Protein AF-A0A9W7ZF22-F1 (afdb_monomer)

Foldseek 3Di:
DPDPLVVVQLVCVVVVAQGEREEEDDPDPPQDPLLVVLQVVLVVVVCCCCVPDCVCVVVVFSYKYKYAYSDNPSDFAEFEAAAWDWFFADQKDFDDDDDDPPPPPPPDPDDPDPDDDDDPDPPPVPPDGDIDGHSPRGDDDPDTDPRHPSNQVVSNHMYMYRDDSDPPPPDDPPPDVPRPRPPPPDD

Nearest PDB structures (foldseek):
  3ty2-assembly1_B  TM=7.530E-01  e=3.734E-06  Coxiella burnetii
  5ksr-assembly1_A  TM=7.206E-01  e=3.268E-06  Xylella fastidiosa 9a5c
  2e6c-assembly1_B  TM=7.286E-01  e=1.241E-05  Thermus thermophilus HB8
  5kst-assembly1_D  TM=7.244E-01  e=1.086E-05  Xylella fastidiosa 9a5c
  4xh8-assembly1_A  TM=6.855E-01  e=3.158E-05  Salmonella enterica subsp. enterica serovar Typhimurium str. LT2

Sequence (187 aa):
MSSGTLGAAMEAAMLGVRSLALSFAFFNHDISSDKVENACQISTNILHKLWHKDAWKSTGSPLFNINIPLVLNPHPPIYITTMGQSHIGSLYVKESRSYKQSYLSVAVDDAQVQNAGSGDHEMDGKDGDAFRFSVAGTRSETDAVLGTDAWAIRKKAVSITPLRPALDSLVEAEKSPFWQQLEFQTI

pLDDT: mean 75.84, std 22.58, range [30.41, 98.19]

Secondary structure (DSSP, 8-state):
---HHHHHHHHHHHTT--EEEEEEEPSSS---HHHHHHHHHHHHHHHHHHHHSTHHHHH--SEEEEEEE--S-SS--EEE-BPPP-EE--SEEE--S---GGG-----S---------------TTS---EEE-GGGEE--SSPPTTBHHHHHHTT-EEEEEE-S-SS--S-----S----------

Mean predicted aligned error: 12.96 Å

Structure (mmCIF, N/CA/C/O backbone):
data_AF-A0A9W7ZF22-F1
#
_entry.id   AF-A0A9W7ZF22-F1
#
loop_
_atom_site.group_PDB
_atom_site.id
_atom_site.type_symbol
_atom_site.label_atom_id
_atom_site.label_alt_id
_atom_site.label_comp_id
_atom_site.label_asym_id
_atom_site.label_entity_id
_atom_site.label_seq_id
_atom_site.pdbx_PDB_ins_code
_atom_site.Cartn_x
_atom_site.Cartn_y
_atom_site.Cartn_z
_atom_site.occupancy
_atom_site.B_iso_or_equiv
_atom_site.auth_seq_id
_atom_site.auth_comp_id
_atom_site.auth_asym_id
_atom_site.auth_atom_id
_atom_site.pdbx_PDB_model_num
ATOM 1 N N . MET A 1 1 ? -8.389 -3.774 -11.630 1.00 64.19 1 MET A N 1
ATOM 2 C CA . MET A 1 1 ? -7.598 -4.136 -10.433 1.00 64.19 1 MET A CA 1
ATOM 3 C C . MET A 1 1 ? -6.888 -5.452 -10.714 1.00 64.19 1 MET A C 1
ATOM 5 O O . MET A 1 1 ? -7.570 -6.386 -11.102 1.00 64.19 1 MET A O 1
ATOM 9 N N . SER A 1 2 ? -5.560 -5.522 -10.588 1.00 80.19 2 SER A N 1
ATOM 10 C CA . SER A 1 2 ? -4.766 -6.735 -10.891 1.00 80.19 2 SER A CA 1
ATOM 11 C C . SER A 1 2 ? -3.876 -7.208 -9.728 1.00 80.19 2 SER A C 1
ATOM 13 O O . SER A 1 2 ? -3.051 -8.096 -9.907 1.00 80.19 2 SER A O 1
ATOM 15 N N . SER A 1 3 ? -4.018 -6.621 -8.533 1.00 89.06 3 SER A N 1
ATOM 16 C CA . SER A 1 3 ? -3.211 -6.972 -7.356 1.00 89.06 3 SER A CA 1
ATOM 17 C C . SER A 1 3 ? -3.832 -8.139 -6.589 1.00 89.06 3 SER A C 1
ATOM 19 O O . SER A 1 3 ? -4.950 -8.016 -6.088 1.00 89.06 3 SER A O 1
ATOM 21 N N . GLY A 1 4 ? -3.091 -9.243 -6.452 1.00 94.31 4 GLY A N 1
ATOM 22 C CA . GLY A 1 4 ? -3.514 -10.403 -5.659 1.00 94.31 4 GLY A CA 1
ATOM 23 C C . GLY A 1 4 ? -3.632 -10.095 -4.164 1.00 94.31 4 GLY A C 1
ATOM 24 O O . GLY A 1 4 ? -4.604 -10.498 -3.534 1.00 94.31 4 GLY A O 1
ATOM 25 N N . THR A 1 5 ? -2.708 -9.301 -3.608 1.00 96.75 5 THR A N 1
ATOM 26 C CA . THR A 1 5 ? -2.741 -8.883 -2.195 1.00 96.75 5 THR A CA 1
ATOM 27 C C . THR A 1 5 ? -4.001 -8.087 -1.872 1.00 96.75 5 THR A C 1
ATOM 29 O O . THR A 1 5 ? -4.673 -8.345 -0.875 1.00 96.75 5 THR A O 1
ATOM 32 N N . LEU A 1 6 ? -4.344 -7.127 -2.737 1.00 95.88 6 LEU A N 1
ATOM 33 C CA . LEU A 1 6 ? -5.561 -6.343 -2.572 1.00 95.88 6 LEU A CA 1
ATOM 34 C C . LEU A 1 6 ? -6.810 -7.190 -2.839 1.00 95.88 6 LEU A C 1
ATOM 36 O O . LEU A 1 6 ? -7.788 -7.052 -2.113 1.00 95.88 6 LEU A O 1
ATOM 40 N N . GLY A 1 7 ? -6.763 -8.082 -3.832 1.00 96.06 7 GLY A N 1
ATOM 41 C CA . GLY A 1 7 ? -7.850 -9.009 -4.149 1.00 96.06 7 GLY A CA 1
ATOM 42 C C . GLY A 1 7 ? -8.231 -9.898 -2.965 1.00 96.06 7 GLY A C 1
ATOM 43 O O . GLY A 1 7 ? -9.401 -9.939 -2.598 1.00 96.06 7 GLY A O 1
ATOM 44 N N . ALA A 1 8 ? -7.249 -10.514 -2.301 1.00 96.62 8 ALA A N 1
ATOM 45 C CA . ALA A 1 8 ? -7.485 -11.348 -1.120 1.00 96.62 8 ALA A CA 1
ATOM 46 C C . ALA A 1 8 ? -8.120 -10.558 0.039 1.00 96.62 8 ALA A C 1
ATOM 48 O O . ALA A 1 8 ? -9.061 -11.014 0.688 1.00 96.62 8 ALA A O 1
ATOM 49 N N . ALA A 1 9 ? -7.646 -9.335 0.289 1.00 96.69 9 ALA A N 1
ATOM 50 C CA . ALA A 1 9 ? -8.225 -8.490 1.328 1.00 96.69 9 ALA A CA 1
ATOM 51 C C . ALA A 1 9 ? -9.650 -8.029 0.959 1.00 96.69 9 ALA A C 1
ATOM 53 O O . ALA A 1 9 ? -10.523 -7.936 1.824 1.00 96.69 9 ALA A O 1
ATOM 54 N N . MET A 1 10 ? -9.904 -7.772 -0.323 1.00 95.50 10 MET A N 1
ATOM 55 C CA . MET A 1 10 ? -11.223 -7.409 -0.835 1.00 95.50 10 MET A CA 1
ATOM 56 C C . MET A 1 10 ? -12.229 -8.553 -0.688 1.00 95.50 10 MET A C 1
ATOM 58 O O . MET A 1 10 ? -13.350 -8.305 -0.252 1.00 95.50 10 MET A O 1
ATOM 62 N N . GLU A 1 11 ? -11.817 -9.791 -0.961 1.00 95.75 11 GLU A N 1
ATOM 63 C CA . GLU A 1 11 ? -12.631 -10.991 -0.740 1.00 95.75 11 GLU A CA 1
ATOM 64 C C . GLU A 1 11 ? -13.054 -11.120 0.731 1.00 95.75 11 GLU A C 1
ATOM 66 O O . GLU A 1 11 ? -14.241 -11.252 1.028 1.00 95.75 11 GLU A O 1
ATOM 71 N N . ALA A 1 12 ? -12.114 -10.966 1.670 1.00 96.81 12 ALA A N 1
ATOM 72 C CA . ALA A 1 12 ? -12.432 -10.957 3.098 1.00 96.81 12 ALA A CA 1
ATOM 73 C C . ALA A 1 12 ? -13.438 -9.845 3.466 1.00 96.81 12 ALA A C 1
ATOM 75 O O . ALA A 1 12 ? -14.403 -10.093 4.193 1.00 96.81 12 ALA A O 1
ATOM 76 N N . ALA A 1 13 ? -13.265 -8.642 2.910 1.00 94.88 13 ALA A N 1
ATOM 77 C CA . ALA A 1 13 ? -14.168 -7.517 3.148 1.00 94.88 13 ALA A CA 1
ATOM 78 C C . ALA A 1 13 ? -15.585 -7.767 2.609 1.00 94.88 13 ALA A C 1
ATOM 80 O O . ALA A 1 13 ? -16.559 -7.379 3.257 1.00 94.88 13 ALA A O 1
ATOM 81 N N . MET A 1 14 ? -15.720 -8.442 1.463 1.00 93.75 14 MET A N 1
ATOM 82 C CA . MET A 1 14 ? -17.020 -8.854 0.917 1.00 93.75 14 MET A CA 1
ATOM 83 C C . MET A 1 14 ? -17.741 -9.854 1.828 1.00 93.75 14 MET A C 1
ATOM 85 O O . MET A 1 14 ? -18.965 -9.827 1.918 1.00 93.75 14 MET A O 1
ATOM 89 N N . LEU A 1 15 ? -16.989 -10.686 2.550 1.00 95.75 15 LEU A N 1
ATOM 90 C CA . LEU A 1 15 ? -17.515 -11.617 3.554 1.00 95.75 15 LEU A CA 1
ATOM 91 C C . LEU A 1 15 ? -17.779 -10.955 4.920 1.00 95.75 15 LEU A C 1
ATOM 93 O O . LEU A 1 15 ? -18.060 -11.643 5.900 1.00 95.75 15 LEU A O 1
ATOM 97 N N . GLY A 1 16 ? -17.685 -9.625 5.014 1.00 92.88 16 GLY A N 1
ATOM 98 C CA . GLY A 1 16 ? -17.906 -8.879 6.255 1.00 92.88 16 GLY A CA 1
ATOM 99 C C . GLY A 1 16 ? -16.738 -8.939 7.244 1.00 92.88 16 GLY A C 1
ATOM 100 O O . GLY A 1 16 ? -16.885 -8.513 8.392 1.00 92.88 16 GLY A O 1
ATOM 101 N N . VAL A 1 17 ? -15.573 -9.439 6.823 1.00 95.06 17 VAL A N 1
ATOM 102 C CA . VAL A 1 17 ? -14.364 -9.513 7.650 1.00 95.06 17 VAL A CA 1
ATOM 103 C C . VAL A 1 17 ? -13.496 -8.283 7.398 1.00 95.06 17 VAL A C 1
ATOM 105 O O . VAL A 1 17 ? -13.145 -7.975 6.263 1.00 95.06 17 VAL A O 1
ATOM 108 N N . ARG A 1 18 ? -13.113 -7.579 8.469 1.00 94.62 18 ARG A N 1
ATOM 109 C CA . ARG A 1 18 ? -12.164 -6.458 8.379 1.00 94.62 18 ARG A CA 1
ATOM 110 C C . ARG A 1 18 ? -10.823 -6.945 7.852 1.00 94.62 18 ARG A C 1
ATOM 112 O O . ARG A 1 18 ? -10.274 -7.913 8.378 1.00 94.62 18 ARG A O 1
ATOM 119 N N . SER A 1 19 ? -10.275 -6.243 6.871 1.00 96.56 19 SER A N 1
ATOM 120 C CA . SER A 1 19 ? -9.067 -6.689 6.181 1.00 96.56 19 SER A CA 1
ATOM 121 C C . SER A 1 19 ? -8.108 -5.546 5.859 1.00 96.56 19 SER A C 1
ATOM 123 O O . SER A 1 19 ? -8.479 -4.375 5.760 1.00 96.56 19 SER A O 1
ATOM 125 N N . LEU A 1 20 ? -6.830 -5.895 5.729 1.00 97.06 20 LEU A N 1
ATOM 126 C CA . LEU A 1 20 ? -5.739 -4.976 5.426 1.00 97.06 20 LEU A CA 1
ATOM 127 C C . LEU A 1 20 ? -4.920 -5.577 4.282 1.00 97.06 20 LEU A C 1
ATOM 129 O O . LEU A 1 20 ? -4.453 -6.709 4.390 1.00 97.06 20 LEU A O 1
ATOM 133 N N . ALA A 1 21 ? -4.735 -4.824 3.202 1.00 97.94 21 ALA A N 1
ATOM 134 C CA . ALA A 1 21 ? -3.786 -5.148 2.145 1.00 97.94 21 ALA A CA 1
ATOM 135 C C . ALA A 1 21 ? -2.526 -4.312 2.360 1.00 97.94 21 ALA A C 1
ATOM 137 O O . ALA A 1 21 ? -2.615 -3.089 2.423 1.00 97.94 21 ALA A O 1
ATOM 138 N N . LEU A 1 22 ? -1.363 -4.950 2.483 1.00 98.12 22 LEU A N 1
ATOM 139 C CA . LEU A 1 22 ? -0.094 -4.264 2.720 1.00 98.12 22 LEU A CA 1
ATOM 140 C C . LEU A 1 22 ? 0.900 -4.568 1.602 1.00 98.12 22 LEU A C 1
ATOM 142 O O . LEU A 1 22 ? 1.042 -5.712 1.176 1.00 98.12 22 LEU A O 1
ATOM 146 N N . SER A 1 23 ? 1.583 -3.543 1.105 1.00 97.81 23 SER A N 1
ATOM 147 C CA . SER A 1 23 ? 2.584 -3.661 0.043 1.00 97.81 23 SER A CA 1
ATOM 148 C C . SER A 1 23 ? 3.767 -2.729 0.291 1.00 97.81 23 SER A C 1
ATOM 150 O O . SER A 1 23 ? 3.615 -1.642 0.851 1.00 97.81 23 SER A O 1
ATOM 152 N N . PHE A 1 24 ? 4.960 -3.152 -0.128 1.00 97.31 24 PHE A N 1
ATOM 153 C CA . PHE A 1 24 ? 6.167 -2.325 -0.093 1.00 97.31 24 PHE A CA 1
ATOM 154 C C . PHE A 1 24 ? 6.391 -1.662 -1.448 1.00 97.31 24 PHE A C 1
ATOM 156 O O . PHE A 1 24 ? 6.357 -2.320 -2.486 1.00 97.31 24 PHE A O 1
ATOM 163 N N . ALA A 1 25 ? 6.617 -0.351 -1.434 1.00 94.19 25 ALA A N 1
ATOM 164 C CA . ALA A 1 25 ? 6.909 0.425 -2.627 1.00 94.19 25 ALA A CA 1
ATOM 165 C C . ALA A 1 25 ? 8.420 0.551 -2.832 1.00 94.19 25 ALA A C 1
ATOM 167 O O . ALA A 1 25 ? 9.138 1.117 -2.002 1.00 94.19 25 ALA A O 1
ATOM 168 N N . PHE A 1 26 ? 8.879 0.045 -3.973 1.00 91.44 26 PHE A N 1
ATOM 169 C CA . PHE A 1 26 ? 10.272 0.075 -4.398 1.00 91.44 26 PHE A CA 1
ATOM 170 C C . PHE A 1 26 ? 10.520 1.275 -5.316 1.00 91.44 26 PHE A C 1
ATOM 172 O O . PHE A 1 26 ? 9.703 1.591 -6.178 1.00 91.44 26 PHE A O 1
ATOM 179 N N . PHE A 1 27 ? 11.668 1.929 -5.147 1.00 89.88 27 PHE A N 1
ATOM 180 C CA . PHE A 1 27 ? 12.080 3.078 -5.970 1.00 89.88 27 PHE A CA 1
ATOM 181 C C . PHE A 1 27 ? 13.270 2.759 -6.875 1.00 89.88 27 PHE A C 1
ATOM 183 O O . PHE A 1 27 ? 13.550 3.478 -7.830 1.00 89.88 27 PHE A O 1
ATOM 190 N N . ASN A 1 28 ? 14.000 1.705 -6.532 1.00 88.88 28 ASN A N 1
ATOM 191 C CA . ASN A 1 28 ? 15.171 1.194 -7.216 1.00 88.88 28 ASN A CA 1
ATOM 192 C C . ASN A 1 28 ? 15.365 -0.276 -6.804 1.00 88.88 28 ASN A C 1
ATOM 194 O O . ASN A 1 28 ? 14.602 -0.809 -6.000 1.00 88.88 28 ASN A O 1
ATOM 198 N N . HIS A 1 29 ? 16.391 -0.924 -7.349 1.00 87.88 29 HIS A N 1
ATOM 199 C CA . HIS A 1 29 ? 16.719 -2.321 -7.047 1.00 87.88 29 HIS A CA 1
ATOM 200 C C . HIS A 1 29 ? 17.533 -2.481 -5.746 1.00 87.88 29 HIS A C 1
ATOM 202 O O . HIS A 1 29 ? 18.016 -3.569 -5.451 1.00 87.88 29 HIS A O 1
ATOM 208 N N . ASP A 1 30 ? 17.710 -1.409 -4.969 1.00 89.00 30 ASP A N 1
ATOM 209 C CA . ASP A 1 30 ? 18.465 -1.433 -3.717 1.00 89.00 30 ASP A CA 1
ATOM 210 C C . ASP A 1 30 ? 17.544 -1.803 -2.541 1.00 89.00 30 ASP A C 1
ATOM 212 O O . ASP A 1 30 ? 16.895 -0.948 -1.921 1.00 89.00 30 ASP A O 1
ATOM 216 N N . ILE A 1 31 ? 17.508 -3.108 -2.265 1.00 92.06 31 ILE A N 1
ATOM 217 C CA . ILE A 1 31 ? 16.711 -3.768 -1.227 1.00 92.06 31 ILE A CA 1
ATOM 218 C C . ILE A 1 31 ? 17.650 -4.219 -0.098 1.00 92.06 31 ILE A C 1
ATOM 220 O O . ILE A 1 31 ? 17.880 -5.409 0.111 1.00 92.06 31 ILE A O 1
ATOM 224 N N . SER A 1 32 ? 18.250 -3.260 0.608 1.00 94.62 32 SER A N 1
ATOM 225 C CA . SER A 1 32 ? 19.079 -3.561 1.778 1.00 94.62 32 SER A CA 1
ATOM 226 C C . SER A 1 32 ? 18.241 -4.066 2.960 1.00 94.62 32 SER A C 1
ATOM 228 O O . SER A 1 32 ? 17.079 -3.677 3.124 1.00 94.62 32 SER A O 1
ATOM 230 N N . SER A 1 33 ? 18.848 -4.904 3.809 1.00 96.06 33 SER A N 1
ATOM 231 C CA . SER A 1 33 ? 18.230 -5.431 5.037 1.00 96.06 33 SER A CA 1
ATOM 232 C C . SER A 1 33 ? 17.642 -4.323 5.904 1.00 96.06 33 SER A C 1
ATOM 234 O O . SER A 1 33 ? 16.503 -4.432 6.344 1.00 96.06 33 SER A O 1
ATOM 236 N N . ASP A 1 34 ? 18.373 -3.221 6.057 1.00 96.69 34 ASP A N 1
ATOM 237 C CA . ASP A 1 34 ? 18.005 -2.120 6.948 1.00 96.69 34 ASP A CA 1
ATOM 238 C C . ASP A 1 34 ? 16.729 -1.411 6.482 1.00 96.69 34 ASP A C 1
ATOM 240 O O . ASP A 1 34 ? 15.881 -1.035 7.290 1.00 96.69 34 ASP A O 1
ATOM 244 N N . LYS A 1 35 ? 16.539 -1.255 5.162 1.00 96.12 35 LYS A N 1
ATOM 245 C CA . LYS A 1 35 ? 15.300 -0.673 4.628 1.00 96.12 35 LYS A CA 1
ATOM 246 C C . LYS A 1 35 ? 14.114 -1.609 4.815 1.00 96.12 35 LYS A C 1
ATOM 248 O O . LYS A 1 35 ? 13.012 -1.134 5.082 1.00 96.12 35 LYS A O 1
ATOM 253 N N . VAL A 1 36 ? 14.325 -2.914 4.637 1.00 97.06 36 VAL A N 1
ATOM 254 C CA . VAL A 1 36 ? 13.275 -3.924 4.828 1.00 97.06 36 VAL A CA 1
ATOM 255 C C . VAL A 1 36 ? 12.867 -3.974 6.296 1.00 97.06 36 VAL A C 1
ATOM 257 O O . VAL A 1 36 ? 11.676 -3.918 6.594 1.00 97.06 36 VAL A O 1
ATOM 260 N N . GLU A 1 37 ? 13.834 -3.998 7.212 1.00 97.81 37 GLU A N 1
ATOM 261 C CA . GLU A 1 37 ? 13.578 -3.953 8.650 1.00 97.81 37 GLU A CA 1
ATOM 262 C C . GLU A 1 37 ? 12.816 -2.680 9.038 1.00 97.81 37 GLU A C 1
ATOM 264 O O . GLU A 1 37 ? 11.775 -2.763 9.696 1.00 97.81 37 GLU A O 1
ATOM 269 N N . ASN A 1 38 ? 13.255 -1.518 8.548 1.00 97.50 38 ASN A N 1
ATOM 270 C CA . ASN A 1 38 ? 12.559 -0.257 8.779 1.00 97.50 38 ASN A CA 1
ATOM 271 C C . ASN A 1 38 ? 11.110 -0.284 8.250 1.00 97.50 38 ASN A C 1
ATOM 273 O O . ASN A 1 38 ? 10.172 0.093 8.955 1.00 97.50 38 ASN A O 1
ATOM 277 N N . ALA A 1 39 ? 10.889 -0.792 7.033 1.00 97.69 39 ALA A N 1
ATOM 278 C CA . ALA A 1 39 ? 9.548 -0.932 6.467 1.00 97.69 39 ALA A CA 1
ATOM 279 C C . ALA A 1 39 ? 8.662 -1.879 7.298 1.00 97.69 39 ALA A C 1
ATOM 281 O O . ALA A 1 39 ? 7.483 -1.581 7.513 1.00 97.69 39 ALA A O 1
ATOM 282 N N . CYS A 1 40 ? 9.208 -2.979 7.825 1.00 98.19 40 CYS A N 1
ATOM 283 C CA . CYS A 1 40 ? 8.503 -3.894 8.729 1.00 98.19 40 CYS A CA 1
ATOM 284 C C . CYS A 1 40 ? 8.121 -3.225 10.061 1.00 98.19 40 CYS A C 1
ATOM 286 O O . CYS A 1 40 ? 6.997 -3.404 10.545 1.00 98.19 40 CYS A O 1
ATOM 288 N N . GLN A 1 41 ? 9.012 -2.416 10.639 1.00 97.88 41 GLN A N 1
ATOM 289 C CA . GLN A 1 41 ? 8.731 -1.661 11.865 1.00 97.88 41 GLN A CA 1
ATOM 290 C C . GLN A 1 41 ? 7.614 -0.631 11.638 1.00 97.88 41 GLN A C 1
ATOM 292 O O . GLN A 1 41 ? 6.634 -0.596 12.390 1.00 97.88 41 GLN A O 1
ATOM 297 N N . ILE A 1 42 ? 7.702 0.149 10.554 1.00 97.44 42 ILE A N 1
ATOM 298 C CA . ILE A 1 42 ? 6.656 1.100 10.145 1.00 97.44 42 ILE A CA 1
ATOM 299 C C . ILE A 1 42 ? 5.319 0.370 9.940 1.00 97.44 42 ILE A C 1
ATOM 301 O O . ILE A 1 42 ? 4.289 0.808 10.459 1.00 97.44 42 ILE A O 1
ATOM 305 N N . SER A 1 43 ? 5.341 -0.771 9.245 1.00 97.75 43 SER A N 1
ATOM 306 C CA . SER A 1 43 ? 4.161 -1.607 8.993 1.00 97.75 43 SER A CA 1
ATOM 307 C C . SER A 1 43 ? 3.480 -2.023 10.287 1.00 97.75 43 SER A C 1
ATOM 309 O O . SER A 1 43 ? 2.297 -1.756 10.469 1.00 97.75 43 SER A O 1
ATOM 311 N N . THR A 1 44 ? 4.227 -2.623 11.212 1.00 97.00 44 THR A N 1
ATOM 312 C CA . THR A 1 44 ? 3.682 -3.135 12.477 1.00 97.00 44 THR A CA 1
ATOM 313 C C . THR A 1 44 ? 3.033 -2.015 13.291 1.00 97.00 44 THR A C 1
ATOM 315 O O . THR A 1 44 ? 1.918 -2.172 13.793 1.00 97.00 44 THR A O 1
ATOM 318 N N . ASN A 1 45 ? 3.673 -0.84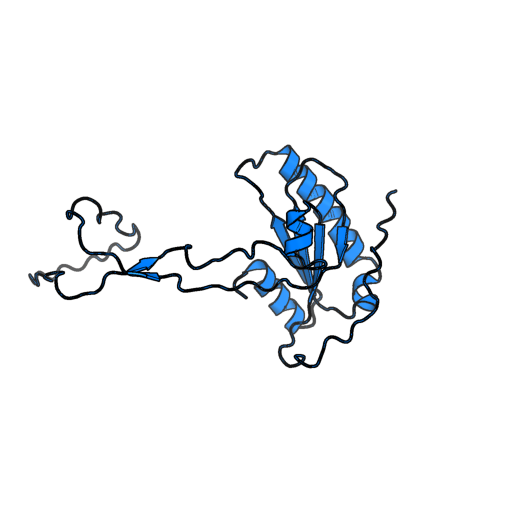4 13.336 1.00 94.25 45 ASN A N 1
ATOM 319 C CA . ASN A 1 45 ? 3.140 0.334 14.017 1.00 94.25 45 ASN A CA 1
ATOM 320 C C . ASN A 1 45 ? 1.825 0.828 13.395 1.00 94.25 45 ASN A C 1
ATOM 322 O O . ASN A 1 45 ? 0.884 1.164 14.119 1.00 94.25 45 ASN A O 1
ATOM 326 N N . ILE A 1 46 ? 1.741 0.872 12.063 1.00 94.19 46 ILE A N 1
ATOM 327 C CA . ILE A 1 46 ? 0.522 1.275 11.349 1.00 94.19 46 ILE A CA 1
ATOM 328 C C . ILE A 1 46 ? -0.584 0.246 11.550 1.00 94.19 46 ILE A C 1
ATOM 330 O O . ILE A 1 46 ? -1.693 0.626 11.921 1.00 94.19 46 ILE A O 1
ATOM 334 N N . LEU A 1 47 ? -0.289 -1.040 11.344 1.00 94.31 47 LEU A N 1
ATOM 335 C CA . LEU A 1 47 ? -1.253 -2.128 11.484 1.00 94.31 47 LEU A CA 1
ATOM 336 C C . LEU A 1 47 ? -1.843 -2.146 12.895 1.00 94.31 47 LEU A C 1
ATOM 338 O O . LEU A 1 47 ? -3.062 -2.171 13.038 1.00 94.31 47 LEU A O 1
ATOM 342 N N . HIS A 1 48 ? -1.010 -2.027 13.932 1.00 92.31 48 HIS A N 1
ATOM 343 C CA . HIS A 1 48 ? -1.477 -1.957 15.315 1.00 92.31 48 HIS A CA 1
ATOM 344 C C . HIS A 1 48 ? -2.407 -0.752 15.543 1.00 92.31 48 HIS A C 1
ATOM 346 O O . HIS A 1 48 ? -3.479 -0.887 16.136 1.00 92.31 48 HIS A O 1
ATOM 352 N N . LYS A 1 49 ? -2.042 0.434 15.035 1.00 88.94 49 LYS A N 1
ATOM 353 C CA . LYS A 1 49 ? -2.878 1.640 15.166 1.00 88.94 49 LYS A CA 1
ATOM 354 C C . LYS A 1 49 ? -4.196 1.517 14.401 1.00 88.94 49 LYS A C 1
ATOM 356 O O . LYS A 1 49 ? -5.226 1.895 14.948 1.00 88.94 49 LYS A O 1
ATOM 361 N N . LEU A 1 50 ? -4.189 0.993 13.177 1.00 90.56 50 LEU A N 1
ATOM 362 C CA . LEU A 1 50 ? -5.409 0.799 12.392 1.00 90.56 50 LEU A CA 1
ATOM 363 C C . LEU A 1 50 ? -6.310 -0.262 13.020 1.00 90.56 50 LEU A C 1
ATOM 365 O O . LEU A 1 50 ? -7.515 -0.055 13.113 1.00 90.56 50 LEU A O 1
ATOM 369 N N . TRP A 1 51 ? -5.741 -1.373 13.485 1.00 91.31 51 TRP A N 1
ATOM 370 C CA . TRP A 1 51 ? -6.506 -2.487 14.035 1.00 91.31 51 TRP A CA 1
ATOM 371 C C . TRP A 1 51 ? -7.181 -2.141 15.365 1.00 91.31 51 TRP A C 1
ATOM 373 O O . TRP A 1 51 ? -8.358 -2.448 15.551 1.00 91.31 51 TRP A O 1
ATOM 383 N N . HIS A 1 52 ? -6.456 -1.478 16.270 1.00 84.38 52 HIS A N 1
ATOM 384 C CA . HIS A 1 52 ? -6.919 -1.256 17.642 1.00 84.38 52 HIS A CA 1
ATOM 385 C C . HIS A 1 52 ? -7.587 0.102 17.892 1.00 84.38 52 HIS A C 1
ATOM 387 O O . HIS A 1 52 ? -8.256 0.252 18.913 1.00 84.38 52 HIS A O 1
ATOM 393 N N . LYS A 1 53 ? -7.434 1.097 17.007 1.00 78.25 53 LYS A N 1
ATOM 394 C CA . LYS A 1 53 ? -8.111 2.399 17.156 1.00 78.25 53 LYS A CA 1
ATOM 395 C C . LYS A 1 53 ? -9.452 2.433 16.418 1.00 78.25 53 LYS A C 1
ATOM 397 O O . LYS A 1 53 ? -9.787 1.547 15.635 1.00 78.25 53 LYS A O 1
ATOM 402 N N . ASP A 1 54 ? -10.208 3.514 16.604 1.00 77.94 54 ASP A N 1
ATOM 403 C CA . ASP A 1 54 ? -11.512 3.733 15.959 1.00 77.94 54 ASP A CA 1
ATOM 404 C C . ASP A 1 54 ? -11.445 4.007 14.439 1.00 77.94 54 ASP A C 1
ATOM 406 O O . ASP A 1 54 ? -12.435 4.447 13.860 1.00 77.94 54 ASP A O 1
ATOM 410 N N . ALA A 1 55 ? -10.330 3.703 13.761 1.00 81.94 55 ALA A N 1
ATOM 411 C CA . ALA A 1 55 ? -10.152 3.922 12.321 1.00 81.94 55 ALA A CA 1
ATOM 412 C C . ALA A 1 55 ? -11.246 3.242 11.474 1.00 81.94 55 ALA A C 1
ATOM 414 O O . ALA A 1 55 ? -11.758 3.826 10.520 1.00 81.94 55 ALA A O 1
ATOM 415 N N . TRP A 1 56 ? -11.660 2.028 11.849 1.00 86.00 56 TRP A N 1
ATOM 416 C CA . TRP A 1 56 ? -12.743 1.298 11.174 1.00 86.00 56 TRP A CA 1
ATOM 417 C C . TRP A 1 56 ? -14.099 1.994 11.306 1.00 86.00 56 TRP A C 1
ATOM 419 O O . TRP A 1 56 ? -14.889 1.998 10.366 1.00 86.00 56 TRP A O 1
ATOM 429 N N . LYS A 1 57 ? -14.381 2.586 12.474 1.00 83.50 57 LYS A N 1
ATOM 430 C CA . LYS A 1 57 ? -15.645 3.292 12.720 1.00 83.50 57 LYS A CA 1
ATOM 431 C C . LYS A 1 57 ? -15.643 4.669 12.071 1.00 83.50 57 LYS A C 1
ATOM 433 O O . LYS A 1 57 ? -16.642 5.043 11.473 1.00 83.50 57 LYS A O 1
ATOM 438 N N . SER A 1 58 ? -14.535 5.404 12.177 1.00 80.88 58 SER A N 1
ATOM 439 C CA . SER A 1 58 ? -14.427 6.766 11.647 1.00 80.88 58 SER A CA 1
ATOM 440 C C . SER A 1 58 ? -14.481 6.805 10.123 1.00 80.88 58 SER A C 1
ATOM 442 O O . SER A 1 58 ? -15.065 7.723 9.561 1.00 80.88 58 SER A O 1
ATOM 444 N N . THR A 1 59 ? -13.905 5.803 9.455 1.00 80.44 59 THR A N 1
ATOM 445 C CA . THR A 1 59 ? -13.924 5.709 7.987 1.00 80.44 59 THR A CA 1
ATOM 446 C C . THR A 1 59 ? -15.126 4.937 7.448 1.00 80.44 59 THR A C 1
ATOM 448 O O . THR A 1 59 ? -15.455 5.067 6.272 1.00 80.44 59 THR A O 1
ATOM 451 N N . GLY A 1 60 ? -15.757 4.086 8.267 1.00 85.56 60 GLY A N 1
ATOM 452 C CA . GLY A 1 60 ? -16.782 3.144 7.807 1.00 85.56 60 GLY A CA 1
ATO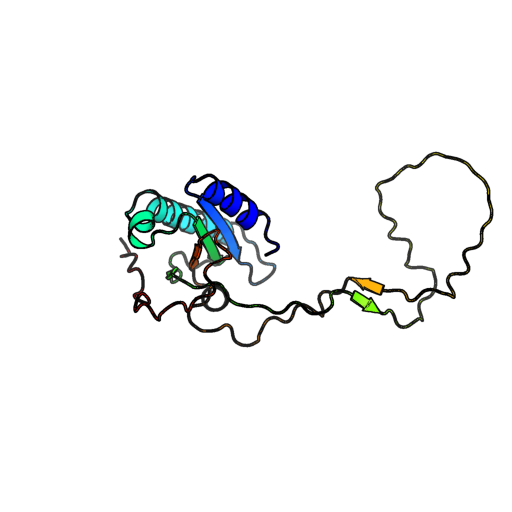M 453 C C . GLY A 1 60 ? -16.276 2.169 6.735 1.00 85.56 60 GLY A C 1
ATOM 454 O O . GLY A 1 60 ? -17.082 1.580 6.009 1.00 85.56 60 GLY A O 1
ATOM 455 N N . SER A 1 61 ? -14.954 2.037 6.592 1.00 89.69 61 SER A N 1
ATOM 456 C CA . SER A 1 61 ? -14.309 1.23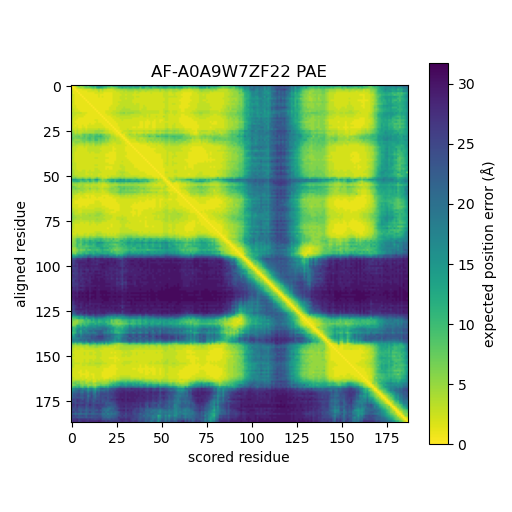0 5.564 1.00 89.69 61 SER A CA 1
ATOM 457 C C . SER A 1 61 ? -14.067 -0.187 6.082 1.00 89.69 61 SER A C 1
ATOM 459 O O . SER A 1 61 ? -13.483 -0.333 7.155 1.00 89.69 61 SER A O 1
ATOM 461 N N . PRO A 1 62 ? -14.473 -1.245 5.358 1.00 92.69 62 PRO A N 1
ATOM 462 C CA . PRO A 1 62 ? -14.177 -2.624 5.750 1.00 92.69 62 PRO A CA 1
ATOM 463 C C . PRO A 1 62 ? -12.746 -3.056 5.390 1.00 92.69 62 PRO A C 1
ATOM 465 O O . PRO A 1 62 ? -12.273 -4.069 5.902 1.00 92.69 62 PRO A O 1
ATOM 468 N N . LEU A 1 63 ? -12.061 -2.296 4.529 1.00 94.94 63 LEU A N 1
ATOM 469 C CA . LEU A 1 63 ? -10.738 -2.606 3.991 1.00 94.94 63 LEU A CA 1
ATOM 470 C C . LEU A 1 63 ? -9.843 -1.360 3.986 1.00 94.94 63 LEU A C 1
ATOM 472 O O . LEU A 1 63 ? -10.305 -0.259 3.678 1.00 94.94 63 LEU A O 1
ATOM 476 N N . PHE A 1 64 ? -8.549 -1.542 4.252 1.00 96.38 64 PHE A N 1
ATOM 477 C CA . PHE A 1 64 ? -7.519 -0.548 3.935 1.00 96.38 64 PHE A CA 1
ATOM 478 C C . PHE A 1 64 ? -6.443 -1.140 3.024 1.00 96.38 64 PHE A C 1
ATOM 480 O O . PHE A 1 64 ? -5.926 -2.224 3.290 1.00 96.38 64 PHE A O 1
ATOM 487 N N . ASN A 1 65 ? -6.070 -0.396 1.984 1.00 97.25 65 ASN A N 1
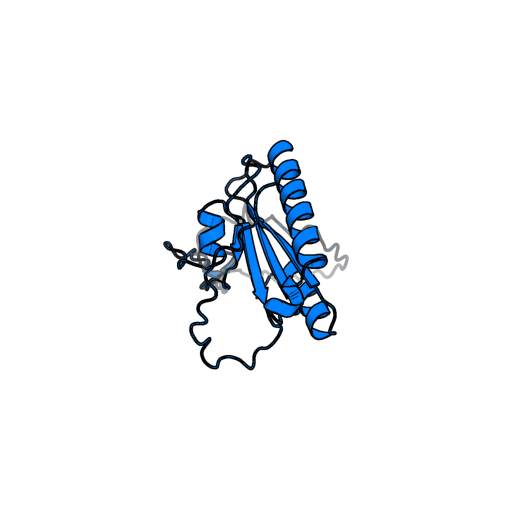ATOM 488 C CA . ASN A 1 65 ? -4.883 -0.646 1.170 1.00 97.25 65 ASN A CA 1
ATOM 489 C C . ASN A 1 65 ? -3.727 0.229 1.666 1.00 97.25 65 ASN A C 1
ATOM 491 O O . AS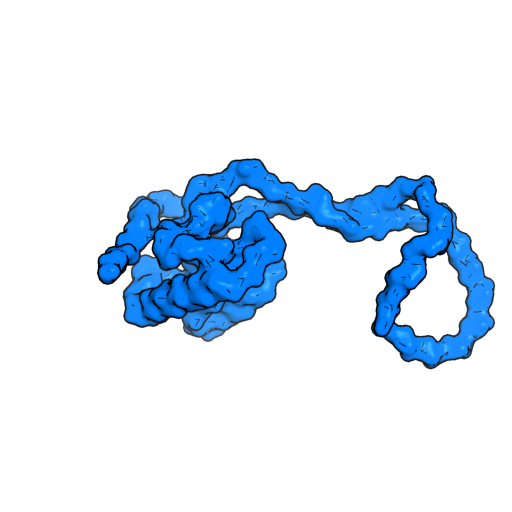N A 1 65 ? -3.866 1.447 1.760 1.00 97.25 65 ASN A O 1
ATOM 495 N N . ILE A 1 66 ? -2.598 -0.380 2.003 1.00 98.06 66 ILE A N 1
ATOM 496 C CA . ILE A 1 66 ? -1.470 0.264 2.672 1.00 98.06 66 ILE A CA 1
ATOM 497 C C . ILE A 1 66 ? -0.219 0.058 1.827 1.00 98.06 66 ILE A C 1
ATOM 499 O O . ILE A 1 66 ? 0.190 -1.074 1.574 1.00 98.06 66 ILE A O 1
ATOM 503 N N . ASN A 1 67 ? 0.429 1.156 1.448 1.00 98.06 67 ASN A N 1
ATOM 504 C CA . ASN A 1 67 ? 1.712 1.126 0.757 1.00 98.06 67 ASN A CA 1
ATOM 505 C C . ASN A 1 67 ? 2.787 1.766 1.640 1.00 98.06 67 ASN A C 1
ATOM 507 O O . ASN A 1 67 ? 2.677 2.940 2.010 1.00 98.06 67 ASN A O 1
ATOM 511 N N . ILE A 1 68 ? 3.822 0.994 1.972 1.00 98.06 68 ILE A N 1
ATOM 512 C CA . ILE A 1 68 ? 4.954 1.431 2.796 1.00 98.06 68 ILE A CA 1
ATOM 513 C C . ILE A 1 68 ? 6.162 1.689 1.889 1.00 98.06 68 ILE A C 1
ATOM 515 O O . ILE A 1 68 ? 6.559 0.790 1.146 1.00 98.06 68 ILE A O 1
ATOM 519 N N . PRO A 1 69 ? 6.769 2.886 1.914 1.00 97.12 69 PRO A N 1
ATOM 520 C CA . PRO A 1 69 ? 7.940 3.175 1.102 1.00 97.12 69 PRO A CA 1
ATOM 521 C C . PRO A 1 69 ? 9.164 2.429 1.645 1.00 97.12 69 PRO A C 1
ATOM 523 O O . PRO A 1 69 ? 9.447 2.473 2.842 1.00 97.12 69 PRO A O 1
ATOM 526 N N . LEU A 1 70 ? 9.933 1.794 0.760 1.00 96.62 70 LEU A N 1
ATOM 527 C CA . LEU A 1 70 ? 11.191 1.152 1.135 1.00 96.62 70 LEU A CA 1
ATOM 528 C C . LEU A 1 70 ? 12.305 2.208 1.266 1.00 96.62 70 LEU A C 1
ATOM 530 O O . LEU A 1 70 ? 13.029 2.511 0.312 1.00 96.62 70 LEU A O 1
ATOM 534 N N . VAL A 1 71 ? 12.406 2.822 2.446 1.00 95.12 71 VAL A N 1
ATOM 535 C CA . VAL A 1 71 ? 13.332 3.926 2.760 1.00 95.12 71 VAL A CA 1
ATOM 536 C C . VAL A 1 71 ? 14.030 3.716 4.099 1.00 95.12 71 VAL A C 1
ATOM 538 O O . VAL A 1 71 ? 13.576 2.931 4.918 1.00 95.12 71 VAL A O 1
ATOM 541 N N . LEU A 1 72 ? 15.125 4.446 4.328 1.00 95.44 72 LEU A N 1
ATOM 542 C CA . LEU A 1 72 ? 15.854 4.439 5.604 1.00 95.44 72 LEU A CA 1
ATOM 543 C C . LEU A 1 72 ? 15.257 5.386 6.653 1.00 95.44 72 LEU A C 1
ATOM 545 O O . LEU A 1 72 ? 15.560 5.249 7.828 1.00 95.44 72 LEU A O 1
ATOM 549 N N . ASN A 1 73 ? 14.443 6.367 6.243 1.00 95.06 73 ASN A N 1
ATOM 550 C CA . ASN A 1 73 ? 13.789 7.268 7.189 1.00 95.06 73 ASN A CA 1
ATOM 551 C C . ASN A 1 73 ? 12.786 6.463 8.041 1.00 95.06 73 ASN A C 1
ATOM 553 O O . ASN A 1 73 ? 11.846 5.918 7.457 1.00 95.06 73 ASN A O 1
ATOM 557 N N . PRO A 1 74 ? 12.933 6.399 9.378 1.00 93.62 74 PRO A N 1
ATOM 558 C CA . PRO A 1 74 ? 12.011 5.662 10.246 1.00 93.62 74 PRO A CA 1
ATOM 559 C C . PRO A 1 74 ? 10.670 6.369 10.460 1.00 93.62 74 PRO A C 1
ATOM 561 O O . PRO A 1 74 ? 9.696 5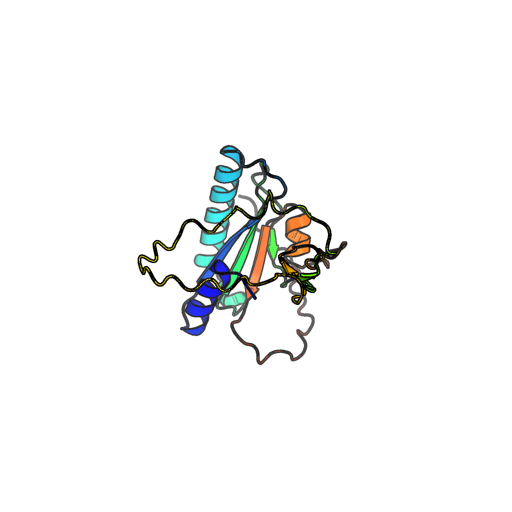.757 10.902 1.00 93.62 74 PRO A O 1
ATOM 564 N N . HIS A 1 75 ? 10.594 7.656 10.121 1.00 94.88 75 HIS A N 1
ATOM 565 C CA . HIS A 1 75 ? 9.398 8.475 10.283 1.00 94.88 75 HIS A CA 1
ATOM 566 C C . HIS A 1 75 ? 9.032 9.154 8.957 1.00 94.88 75 HIS A C 1
ATOM 568 O O . HIS A 1 75 ? 9.100 10.382 8.838 1.00 94.88 75 HIS A O 1
ATOM 574 N N . PRO A 1 76 ? 8.689 8.380 7.909 1.00 95.12 76 PRO A N 1
ATOM 575 C CA . PRO A 1 76 ? 8.155 8.973 6.696 1.00 95.12 76 PRO A CA 1
ATOM 576 C C . PRO A 1 76 ? 6.795 9.623 6.999 1.00 95.12 76 PRO A C 1
ATOM 578 O O . PRO A 1 76 ? 6.068 9.145 7.875 1.00 95.12 76 PRO A O 1
ATOM 581 N N . PRO A 1 77 ? 6.408 10.682 6.265 1.00 95.75 77 PRO A N 1
ATOM 582 C CA . PRO A 1 77 ? 5.053 11.210 6.345 1.00 95.75 77 PRO A CA 1
ATOM 583 C C . PRO A 1 77 ? 4.025 10.104 6.090 1.00 95.75 77 PRO A C 1
ATOM 585 O O . PRO A 1 77 ? 4.274 9.191 5.301 1.00 95.75 77 PRO A O 1
ATOM 588 N N . ILE A 1 78 ? 2.870 10.189 6.746 1.00 95.38 78 ILE A N 1
ATOM 589 C CA . ILE A 1 78 ? 1.777 9.228 6.590 1.00 95.38 78 ILE A CA 1
ATOM 590 C C . ILE A 1 78 ? 0.545 9.982 6.108 1.00 95.38 78 ILE A C 1
ATOM 592 O O . ILE A 1 78 ? 0.125 10.950 6.743 1.00 95.38 78 ILE A O 1
ATOM 596 N N . TYR A 1 79 ? -0.040 9.525 5.004 1.00 94.06 79 TYR A N 1
ATOM 597 C CA . TYR A 1 79 ? -1.228 10.131 4.416 1.00 94.06 79 TYR A CA 1
ATOM 598 C C . TYR A 1 79 ? -2.369 9.123 4.320 1.00 94.06 79 TYR A C 1
ATOM 600 O O . TYR A 1 79 ? -2.172 7.982 3.897 1.00 94.06 79 TYR A O 1
ATOM 608 N N . ILE A 1 80 ? -3.575 9.577 4.670 1.00 93.06 80 ILE A N 1
ATOM 609 C CA . ILE A 1 80 ? -4.797 8.963 4.154 1.00 93.06 80 ILE A CA 1
ATOM 610 C C . ILE A 1 80 ? -4.975 9.448 2.721 1.00 93.06 80 ILE A C 1
ATOM 612 O O . ILE A 1 80 ? -4.852 10.644 2.461 1.00 93.06 80 ILE A O 1
ATOM 616 N N . THR A 1 81 ? -5.218 8.527 1.798 1.00 93.38 81 THR A N 1
ATOM 617 C CA . THR A 1 81 ? -5.214 8.808 0.361 1.00 93.38 81 THR A CA 1
ATOM 618 C C . THR A 1 81 ? -6.444 8.251 -0.337 1.00 93.38 81 THR A C 1
ATOM 620 O O . THR A 1 81 ? -7.170 7.415 0.205 1.00 93.38 81 THR A O 1
ATOM 623 N N . THR A 1 82 ? -6.656 8.701 -1.571 1.00 92.06 82 THR A N 1
ATOM 624 C CA . THR A 1 82 ? -7.557 8.067 -2.540 1.00 92.06 82 THR A CA 1
ATOM 625 C C . THR A 1 82 ? -6.774 7.184 -3.513 1.00 92.06 82 THR A C 1
ATOM 627 O O . THR A 1 82 ? -5.561 7.327 -3.671 1.00 92.06 82 THR A O 1
ATOM 630 N N . MET A 1 83 ? -7.471 6.260 -4.176 1.00 90.00 83 MET A N 1
ATOM 631 C CA . MET A 1 83 ? -6.869 5.434 -5.222 1.00 90.00 83 MET A CA 1
ATOM 632 C C . MET A 1 83 ? -6.536 6.302 -6.440 1.00 90.00 83 MET A C 1
ATOM 634 O O . MET A 1 83 ? -7.420 6.948 -7.008 1.00 90.00 83 MET A O 1
ATOM 638 N N . GLY A 1 84 ? -5.266 6.318 -6.840 1.00 87.69 84 GLY A N 1
ATOM 639 C CA . GLY A 1 84 ? -4.827 6.942 -8.078 1.00 87.69 84 GLY A CA 1
ATOM 640 C C . GLY A 1 84 ? -5.379 6.209 -9.298 1.00 87.69 84 GLY A C 1
ATOM 641 O O . GLY A 1 84 ? -5.590 4.995 -9.281 1.00 87.69 84 GLY A O 1
ATOM 642 N N . GLN A 1 85 ? -5.607 6.951 -10.377 1.00 83.12 85 GLN A N 1
ATOM 643 C CA . GLN A 1 85 ? -5.962 6.359 -11.661 1.00 83.12 85 GLN A CA 1
ATOM 644 C C . GLN A 1 85 ? -4.694 6.078 -12.465 1.00 83.12 85 GLN A C 1
ATOM 646 O O . GLN A 1 85 ? -3.657 6.717 -12.304 1.00 83.12 85 GLN A O 1
ATOM 651 N N . SER A 1 86 ? -4.736 5.034 -13.281 1.00 75.50 86 SER A N 1
ATOM 652 C CA . SER A 1 86 ? -3.642 4.684 -14.178 1.00 75.50 86 SER A CA 1
ATOM 653 C C . SER A 1 86 ? -4.222 4.100 -15.449 1.00 75.50 86 SER A C 1
ATOM 655 O O . SER A 1 86 ? -5.202 3.354 -15.415 1.00 75.50 86 SER A O 1
ATOM 657 N N . HIS A 1 87 ? -3.594 4.423 -16.573 1.00 73.62 87 HIS A N 1
ATOM 658 C CA . HIS A 1 87 ? -4.019 3.962 -17.884 1.00 73.62 87 HIS A CA 1
ATOM 659 C C . HIS A 1 87 ? -3.056 2.888 -18.389 1.00 73.62 87 HIS A C 1
ATOM 661 O O . HIS A 1 87 ? -1.859 3.126 -18.557 1.00 73.62 87 HIS A O 1
ATOM 667 N N . ILE A 1 88 ? -3.592 1.694 -18.639 1.00 70.81 88 ILE A N 1
ATOM 668 C CA . ILE A 1 88 ? -2.858 0.592 -19.259 1.00 70.81 88 ILE A CA 1
ATOM 669 C C . ILE A 1 88 ? -3.270 0.550 -20.732 1.00 70.81 88 ILE A C 1
ATOM 671 O O . ILE A 1 88 ? -4.422 0.265 -21.053 1.00 70.81 88 ILE A O 1
ATOM 675 N N . GLY A 1 89 ? -2.339 0.889 -21.622 1.00 77.81 89 GLY A N 1
ATOM 676 C CA . GLY A 1 89 ? -2.477 0.707 -23.066 1.00 77.81 89 GLY A CA 1
ATOM 677 C C . GLY A 1 89 ? -2.211 -0.740 -23.495 1.00 77.81 89 GLY A C 1
ATOM 678 O O . GLY A 1 89 ? -2.103 -1.640 -22.665 1.00 77.81 89 GLY A O 1
ATOM 679 N N . SER A 1 90 ? -2.067 -0.971 -24.803 1.00 81.50 90 SER A N 1
ATOM 680 C CA . SER A 1 90 ? -1.753 -2.311 -25.320 1.00 81.50 90 SER A CA 1
ATOM 681 C C . SER A 1 90 ? -0.464 -2.858 -24.702 1.00 81.50 90 SER A C 1
ATOM 683 O O . SER A 1 90 ? 0.591 -2.227 -24.787 1.00 81.50 90 SER A O 1
ATOM 685 N N . LEU A 1 91 ? -0.552 -4.061 -24.130 1.00 83.25 91 LEU A N 1
ATOM 686 C CA . LEU A 1 91 ? 0.598 -4.833 -23.656 1.00 83.25 91 LEU A CA 1
ATOM 687 C C . LEU A 1 91 ? 1.214 -5.704 -24.758 1.00 83.25 91 LEU A C 1
ATOM 689 O O . LEU A 1 91 ? 2.144 -6.461 -24.500 1.00 83.25 91 LEU A O 1
ATOM 693 N N . TYR A 1 92 ? 0.704 -5.604 -25.986 1.00 84.25 92 TYR A N 1
ATOM 694 C CA . TYR A 1 92 ? 1.200 -6.338 -27.141 1.00 84.25 92 TYR A CA 1
ATOM 695 C C . TYR A 1 92 ? 1.781 -5.366 -28.156 1.00 84.25 92 TYR A C 1
ATOM 697 O O . TYR A 1 92 ? 1.132 -4.392 -28.553 1.00 84.25 92 TYR A O 1
ATOM 705 N N . VAL A 1 93 ? 3.011 -5.647 -28.578 1.00 81.38 93 VAL A N 1
ATOM 706 C CA . VAL A 1 93 ? 3.681 -4.943 -29.671 1.00 81.38 93 VAL A CA 1
ATOM 707 C C . VAL A 1 93 ? 3.860 -5.930 -30.810 1.00 81.38 93 VAL A C 1
ATOM 709 O O . VAL A 1 93 ? 4.378 -7.028 -30.607 1.00 81.38 93 VAL A O 1
ATOM 712 N N . LYS A 1 94 ? 3.407 -5.535 -32.000 1.00 82.38 94 LYS A N 1
ATOM 713 C CA . LYS A 1 94 ? 3.635 -6.291 -33.228 1.00 82.38 94 LYS A CA 1
ATOM 714 C C . LYS A 1 94 ? 5.125 -6.262 -33.553 1.00 82.38 94 LYS A C 1
ATOM 716 O O . LYS A 1 94 ? 5.717 -5.187 -33.647 1.00 82.38 94 LYS A O 1
ATOM 721 N N . GLU A 1 95 ? 5.715 -7.432 -33.725 1.00 75.38 95 GLU A N 1
ATOM 722 C CA . GLU A 1 95 ? 7.102 -7.578 -34.143 1.00 75.38 95 GLU A CA 1
ATOM 723 C C . GLU A 1 95 ? 7.233 -7.198 -35.622 1.00 75.38 95 GLU A C 1
ATOM 725 O O . GLU A 1 95 ? 6.571 -7.762 -36.498 1.00 75.38 95 GLU A O 1
ATOM 730 N N . SER A 1 96 ? 8.094 -6.226 -35.926 1.00 64.81 96 SER A N 1
ATOM 731 C CA . SER A 1 96 ? 8.489 -5.946 -37.305 1.00 64.81 96 SER A CA 1
ATOM 732 C C . SER A 1 96 ? 9.424 -7.064 -37.763 1.00 64.81 96 SER A C 1
ATOM 734 O O . SER A 1 96 ? 10.546 -7.161 -37.269 1.00 64.81 96 SER A O 1
ATOM 736 N N . ARG A 1 97 ?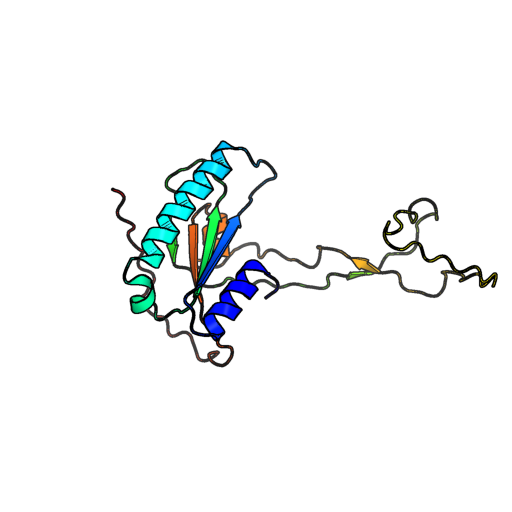 8.963 -7.929 -38.677 1.00 58.00 97 ARG A N 1
ATOM 737 C CA . ARG A 1 97 ? 9.728 -9.077 -39.195 1.00 58.00 97 ARG A CA 1
ATOM 738 C C . ARG A 1 97 ? 11.123 -8.669 -39.676 1.00 58.00 97 ARG A C 1
ATOM 740 O O . ARG A 1 97 ? 11.267 -8.183 -40.792 1.00 58.00 97 ARG A O 1
ATOM 747 N N . SER A 1 98 ? 12.142 -8.938 -38.864 1.00 52.06 98 SER A N 1
ATOM 748 C CA . SER A 1 98 ? 13.485 -9.304 -39.321 1.00 52.06 98 SER A CA 1
ATOM 749 C C . SER A 1 98 ? 14.306 -9.827 -38.139 1.00 52.06 98 SER A C 1
ATOM 751 O O . SER A 1 98 ? 15.051 -9.073 -37.524 1.00 52.06 98 SER A O 1
ATOM 753 N N . TYR A 1 99 ? 14.178 -11.113 -37.794 1.00 48.91 99 TYR A N 1
ATOM 754 C CA . TYR A 1 99 ? 15.179 -11.779 -36.952 1.00 48.91 99 TYR A CA 1
ATOM 755 C C . TYR A 1 99 ? 15.483 -13.189 -37.454 1.00 48.91 99 TYR A C 1
ATOM 757 O O . TYR A 1 99 ? 14.588 -13.967 -37.774 1.00 48.91 99 TYR A O 1
ATOM 765 N N . LYS A 1 100 ? 16.787 -13.491 -37.536 1.00 44.56 100 LYS A N 1
ATOM 766 C CA . LYS A 1 100 ? 17.332 -14.820 -37.825 1.00 44.56 100 LYS A CA 1
ATOM 767 C C . LYS A 1 100 ? 16.922 -15.782 -36.704 1.00 44.56 100 LYS A C 1
ATOM 769 O O . LYS A 1 100 ? 17.050 -15.440 -35.532 1.00 44.56 100 LYS A O 1
ATOM 774 N N . GLN A 1 101 ? 16.499 -16.982 -37.099 1.00 43.72 101 GLN A N 1
ATOM 775 C CA . GLN A 1 101 ? 15.968 -18.116 -36.320 1.00 43.72 101 GLN A CA 1
ATOM 776 C C . GLN A 1 101 ? 16.735 -18.509 -35.026 1.00 43.72 101 GLN A C 1
ATOM 778 O O . GLN A 1 101 ? 16.276 -19.371 -34.288 1.00 43.72 101 GLN A O 1
ATOM 783 N N . SER A 1 102 ? 17.898 -17.926 -34.716 1.00 45.41 102 SER A N 1
ATOM 784 C CA . SER A 1 102 ? 18.820 -18.431 -33.688 1.00 45.41 102 SER A CA 1
ATOM 785 C C . SER A 1 102 ? 18.489 -18.060 -32.236 1.00 45.41 102 SER A C 1
ATOM 787 O O . SER A 1 102 ? 19.179 -18.540 -31.346 1.00 45.41 102 SER A O 1
ATOM 789 N N . TYR A 1 103 ? 17.480 -17.221 -31.968 1.00 42.12 103 TYR A N 1
ATOM 790 C CA . TYR A 1 103 ? 17.173 -16.744 -30.602 1.00 42.12 103 TYR A CA 1
ATOM 791 C C . TYR A 1 103 ? 15.786 -17.144 -30.071 1.00 42.12 103 TYR A C 1
ATOM 793 O O . TYR A 1 103 ? 15.444 -16.800 -28.944 1.00 42.12 103 TYR A O 1
ATOM 801 N N . LEU A 1 104 ? 14.994 -17.900 -30.838 1.00 46.53 104 LEU A N 1
ATOM 802 C CA . LEU A 1 104 ? 13.655 -18.358 -30.429 1.00 46.53 104 LEU A CA 1
ATOM 803 C C . LEU A 1 104 ? 13.664 -19.664 -29.609 1.00 46.53 104 LEU A C 1
ATOM 805 O O . LEU A 1 104 ? 12.621 -20.278 -29.423 1.00 46.53 104 LEU A O 1
ATOM 809 N N . SER A 1 105 ? 14.819 -20.084 -29.083 1.00 44.22 105 SER A N 1
ATOM 810 C CA . SER A 1 105 ? 14.948 -21.293 -28.260 1.00 44.22 105 SER A CA 1
ATOM 811 C C . SER A 1 105 ? 14.803 -21.054 -26.754 1.00 44.22 105 SER A C 1
ATOM 813 O O . SER A 1 105 ? 15.181 -21.924 -25.975 1.00 44.22 105 SER A O 1
ATOM 815 N N . VAL A 1 106 ? 14.244 -19.924 -26.308 1.00 42.88 106 VAL A N 1
ATOM 816 C CA . VAL A 1 106 ? 13.751 -19.830 -24.920 1.00 42.88 106 VAL A CA 1
ATOM 817 C C . VAL A 1 106 ? 12.385 -20.515 -24.877 1.00 42.88 106 VAL A C 1
ATOM 819 O O . VAL A 1 106 ? 11.337 -19.883 -24.758 1.00 42.88 106 VAL A O 1
ATOM 822 N N . ALA A 1 107 ? 12.420 -21.827 -25.102 1.00 42.28 107 ALA A N 1
ATOM 823 C CA . ALA A 1 107 ? 11.297 -22.710 -24.896 1.00 42.28 107 ALA A CA 1
ATOM 824 C C . ALA A 1 107 ? 11.047 -22.809 -23.390 1.00 42.28 107 ALA A C 1
ATOM 826 O O . ALA A 1 107 ? 11.964 -22.944 -22.584 1.00 42.28 107 ALA A O 1
ATOM 827 N N . VAL A 1 108 ? 9.775 -22.678 -23.055 1.00 41.22 108 VAL A N 1
ATOM 828 C CA . VAL A 1 108 ? 9.179 -22.879 -21.743 1.00 41.22 108 VAL A CA 1
ATOM 829 C C . VAL A 1 108 ? 9.573 -24.273 -21.245 1.00 41.22 108 VAL A C 1
ATOM 831 O O . VAL A 1 108 ? 9.233 -25.265 -21.884 1.00 41.22 108 VAL A O 1
ATOM 834 N N . ASP A 1 109 ? 10.299 -24.348 -20.133 1.00 44.16 109 ASP A N 1
ATOM 835 C CA . ASP A 1 109 ? 10.873 -25.592 -19.595 1.00 44.16 109 ASP A CA 1
ATOM 836 C C . ASP A 1 109 ? 9.858 -26.417 -18.775 1.00 44.16 109 ASP A C 1
ATOM 838 O O . ASP A 1 109 ? 10.207 -27.049 -17.790 1.00 44.16 109 ASP A O 1
ATOM 842 N N . ASP A 1 110 ? 8.579 -26.404 -19.168 1.00 43.69 110 ASP A N 1
ATOM 843 C CA . ASP A 1 110 ? 7.496 -27.096 -18.456 1.00 43.69 110 ASP A CA 1
ATOM 844 C C . ASP A 1 110 ? 6.465 -27.668 -19.440 1.00 43.69 110 ASP A C 1
ATOM 846 O O . ASP A 1 110 ? 5.348 -27.172 -19.568 1.00 43.69 110 ASP A O 1
ATOM 850 N N . ALA A 1 111 ? 6.854 -28.719 -20.165 1.00 38.09 111 ALA A N 1
ATOM 851 C CA . ALA A 1 111 ? 5.969 -29.823 -20.553 1.00 38.09 111 ALA A CA 1
ATOM 852 C C . ALA A 1 111 ? 6.777 -30.907 -21.281 1.00 38.09 111 ALA A C 1
ATOM 854 O O . ALA A 1 111 ? 6.974 -30.852 -22.495 1.00 38.09 111 ALA A O 1
ATOM 855 N N . GLN A 1 112 ? 7.201 -31.952 -20.565 1.00 38.81 112 GLN A N 1
ATOM 856 C CA . GLN A 1 112 ? 7.555 -33.205 -21.230 1.00 38.81 112 GLN A CA 1
ATOM 857 C C . GLN A 1 112 ? 6.278 -33.864 -21.763 1.00 38.81 112 GLN A C 1
ATOM 859 O O . GLN A 1 112 ? 5.641 -34.662 -21.079 1.00 38.81 112 GLN A O 1
ATOM 864 N N . VAL A 1 113 ? 5.899 -33.535 -22.997 1.00 40.69 113 VAL A N 1
ATOM 865 C CA . VAL A 1 113 ? 4.912 -34.317 -23.747 1.00 40.69 113 VAL A CA 1
ATOM 866 C C . VAL A 1 113 ? 5.668 -35.404 -24.503 1.00 40.69 113 VAL A C 1
ATOM 868 O O . VAL A 1 113 ? 6.135 -35.206 -25.622 1.00 40.69 113 VAL A O 1
ATOM 871 N N . GLN A 1 114 ? 5.797 -36.576 -23.883 1.00 42.50 114 GLN A N 1
ATOM 872 C CA . GLN A 1 114 ? 6.052 -37.800 -24.633 1.00 42.50 114 GLN A CA 1
ATOM 873 C C . GLN A 1 114 ? 4.777 -38.150 -25.400 1.00 42.50 114 GLN A C 1
ATOM 875 O O . GLN A 1 114 ? 3.831 -38.662 -24.813 1.00 42.50 114 GLN A O 1
ATOM 880 N N . ASN A 1 115 ? 4.746 -37.870 -26.701 1.00 40.50 115 ASN A N 1
ATOM 881 C CA . ASN A 1 115 ? 3.983 -38.664 -27.659 1.00 40.50 115 ASN A CA 1
ATOM 882 C C . ASN A 1 115 ? 4.596 -38.507 -29.051 1.00 40.50 115 ASN A C 1
ATOM 884 O O . ASN A 1 115 ? 4.539 -37.449 -29.673 1.00 40.50 115 ASN A O 1
ATOM 888 N N . ALA A 1 116 ? 5.214 -39.592 -29.510 1.00 42.94 116 ALA A N 1
ATOM 889 C CA . ALA A 1 116 ? 5.739 -39.741 -30.852 1.00 42.94 116 ALA A CA 1
ATOM 890 C C . ALA A 1 116 ? 4.575 -39.847 -31.849 1.00 42.94 116 ALA A C 1
ATOM 892 O O . ALA A 1 116 ? 3.807 -40.806 -31.827 1.00 42.94 116 ALA A O 1
ATOM 893 N N . GLY A 1 117 ? 4.477 -38.860 -32.733 1.00 32.66 117 GLY A N 1
ATOM 894 C CA . GLY A 1 117 ? 3.629 -38.866 -33.917 1.00 32.66 117 GLY A CA 1
ATOM 895 C C . GLY A 1 117 ? 4.341 -38.075 -35.003 1.00 32.66 117 GLY A C 1
ATOM 896 O O . GLY A 1 117 ? 4.211 -36.860 -35.075 1.00 32.66 117 GLY A O 1
ATOM 897 N N . SER A 1 118 ? 5.164 -38.761 -35.792 1.00 40.22 118 SER A N 1
ATOM 898 C CA . SER A 1 118 ? 5.895 -38.211 -36.933 1.00 40.22 118 SER A CA 1
ATOM 899 C C . SER A 1 118 ? 4.920 -37.788 -38.033 1.00 40.22 118 SER A C 1
ATOM 901 O O . SER A 1 118 ? 4.477 -38.614 -38.832 1.00 40.22 118 SER A O 1
ATOM 903 N N . GLY A 1 119 ? 4.581 -36.503 -38.043 1.00 32.84 119 GLY A N 1
ATOM 904 C CA . GLY A 1 119 ? 3.953 -35.805 -39.154 1.00 32.84 119 GLY A CA 1
ATOM 905 C C . GLY A 1 119 ? 4.760 -34.546 -39.438 1.00 32.84 119 GLY A C 1
ATOM 906 O O . GLY A 1 119 ? 4.682 -33.586 -38.674 1.00 32.84 119 GLY A O 1
ATOM 907 N N . ASP A 1 120 ? 5.543 -34.565 -40.516 1.00 36.09 120 ASP A N 1
ATOM 908 C CA . ASP A 1 120 ? 6.253 -33.396 -41.035 1.00 36.09 120 ASP A CA 1
ATOM 909 C C . ASP A 1 120 ? 5.232 -32.406 -41.613 1.00 36.09 120 ASP A C 1
ATOM 911 O O . ASP A 1 120 ? 4.951 -32.376 -42.810 1.00 36.09 120 ASP A O 1
ATOM 915 N N . HIS A 1 121 ? 4.642 -31.593 -40.742 1.00 36.97 121 HIS A N 1
ATOM 916 C CA . HIS A 1 121 ? 4.057 -30.326 -41.144 1.00 36.97 121 HIS A CA 1
ATOM 917 C C . HIS A 1 121 ? 5.102 -29.241 -40.895 1.00 36.97 121 HIS A C 1
ATOM 919 O O . HIS A 1 121 ? 5.223 -28.718 -39.787 1.00 36.97 121 HIS A O 1
ATOM 925 N N . GLU A 1 122 ? 5.861 -28.897 -41.939 1.00 36.00 122 GLU A N 1
ATOM 926 C CA . GLU A 1 122 ? 6.558 -27.614 -41.999 1.00 36.00 122 GLU A CA 1
ATOM 927 C C . GLU A 1 122 ? 5.504 -26.507 -41.893 1.00 36.00 122 GLU A C 1
ATOM 929 O O . GLU A 1 122 ? 4.862 -26.126 -42.873 1.00 36.00 122 GLU A O 1
ATOM 934 N N . MET A 1 123 ? 5.301 -25.985 -40.683 1.00 42.19 123 MET A N 1
ATOM 935 C CA . MET A 1 123 ? 4.687 -24.677 -40.521 1.00 42.19 123 MET A CA 1
ATOM 936 C C . MET A 1 123 ? 5.713 -23.639 -40.970 1.00 42.19 123 MET A C 1
ATOM 938 O O . MET A 1 123 ? 6.510 -23.122 -40.188 1.00 42.19 123 MET A O 1
ATOM 942 N N . ASP A 1 124 ? 5.709 -23.382 -42.274 1.00 43.84 124 ASP A N 1
ATOM 943 C CA . ASP A 1 124 ? 6.142 -22.129 -42.870 1.00 43.84 124 ASP A CA 1
ATOM 944 C C . ASP A 1 124 ? 5.594 -20.979 -41.992 1.00 43.84 124 ASP A C 1
ATOM 946 O O . ASP A 1 124 ? 4.400 -20.692 -41.951 1.00 43.84 124 ASP A O 1
ATOM 950 N N . GLY A 1 125 ? 6.460 -20.354 -41.195 1.00 47.81 125 GLY A N 1
ATOM 951 C CA . GLY A 1 125 ? 6.086 -19.247 -40.314 1.00 47.81 125 GLY A CA 1
ATOM 952 C C . GLY A 1 125 ? 5.827 -17.931 -41.058 1.00 47.81 125 GLY A C 1
ATOM 953 O O . GLY A 1 125 ? 6.024 -16.865 -40.467 1.00 47.81 125 GLY A O 1
ATOM 954 N N . LYS A 1 126 ? 5.469 -17.949 -42.354 1.00 50.75 126 LYS A N 1
ATOM 955 C CA . LYS A 1 126 ? 5.324 -16.726 -43.160 1.00 50.75 126 LYS A CA 1
ATOM 956 C C . LYS A 1 126 ? 3.936 -16.102 -43.112 1.00 50.75 126 LYS A C 1
ATOM 958 O O . LYS A 1 126 ? 3.833 -14.953 -43.540 1.00 50.75 126 LYS A O 1
ATOM 963 N N . ASP A 1 127 ? 2.944 -16.711 -42.465 1.00 54.94 127 ASP A N 1
ATOM 964 C CA . ASP A 1 127 ? 1.559 -16.198 -42.465 1.00 54.94 127 ASP A CA 1
ATOM 965 C C . ASP A 1 127 ? 0.968 -15.881 -41.077 1.00 54.94 127 ASP A C 1
ATOM 967 O O . ASP A 1 127 ? -0.236 -15.971 -40.856 1.00 54.94 127 ASP A O 1
ATOM 971 N N . GLY A 1 128 ? 1.797 -15.429 -40.131 1.00 59.09 128 GLY A N 1
ATOM 972 C CA . GLY A 1 128 ? 1.318 -14.872 -38.859 1.00 59.09 128 GLY A CA 1
ATOM 973 C C . GLY A 1 128 ? 1.941 -13.522 -38.518 1.00 59.09 128 GLY A C 1
ATOM 974 O O . GLY A 1 128 ? 3.155 -13.334 -38.660 1.00 59.09 128 GLY A O 1
ATOM 975 N N . ASP A 1 129 ? 1.122 -12.584 -38.043 1.00 71.75 129 ASP A N 1
ATOM 976 C CA . ASP A 1 129 ? 1.610 -11.443 -37.274 1.00 71.75 129 ASP A CA 1
ATOM 977 C C . ASP A 1 129 ? 2.137 -11.961 -35.929 1.00 71.75 129 ASP A C 1
ATOM 979 O O . ASP A 1 129 ? 1.385 -12.524 -35.135 1.00 71.75 129 ASP A O 1
ATOM 983 N N . ALA A 1 130 ? 3.433 -11.786 -35.670 1.00 78.31 130 ALA A N 1
ATOM 984 C CA . ALA A 1 130 ? 4.018 -12.099 -34.373 1.00 78.31 130 ALA A CA 1
ATOM 985 C C . ALA A 1 130 ? 3.839 -10.900 -33.435 1.00 78.31 130 ALA A C 1
ATOM 987 O O . ALA A 1 130 ? 4.126 -9.759 -33.802 1.00 78.31 130 ALA A O 1
ATOM 988 N N . PHE A 1 131 ? 3.377 -11.157 -32.216 1.00 81.94 131 PHE A N 1
ATOM 989 C CA . PHE A 1 131 ? 3.257 -10.152 -31.166 1.00 81.94 131 PHE A CA 1
ATOM 990 C C . PHE A 1 131 ? 4.088 -10.589 -29.973 1.00 81.94 131 PHE A C 1
ATOM 992 O O . PHE A 1 131 ? 4.044 -11.755 -29.580 1.00 81.94 131 PHE A O 1
ATOM 999 N N . ARG A 1 132 ? 4.799 -9.647 -29.357 1.00 86.00 132 ARG A N 1
ATOM 1000 C CA . ARG A 1 132 ? 5.430 -9.876 -28.058 1.00 86.00 132 ARG A CA 1
ATOM 1001 C C . ARG A 1 132 ? 4.728 -9.096 -26.966 1.00 86.00 132 ARG A C 1
ATOM 1003 O O . ARG A 1 132 ? 4.185 -8.013 -27.204 1.00 86.00 132 ARG A O 1
ATOM 1010 N N . PHE A 1 133 ? 4.831 -9.617 -25.749 1.00 84.69 133 PHE A N 1
ATOM 1011 C CA . PHE A 1 133 ? 4.475 -8.858 -24.565 1.00 84.69 133 PHE A CA 1
ATOM 1012 C C . PHE A 1 133 ? 5.430 -7.665 -24.400 1.00 84.69 133 PHE A C 1
ATOM 1014 O O . PHE A 1 133 ? 6.648 -7.765 -24.588 1.00 84.69 133 PHE A O 1
ATOM 1021 N N . SER A 1 134 ? 4.871 -6.507 -24.079 1.00 79.31 134 SER A N 1
ATOM 1022 C CA . SER A 1 134 ? 5.599 -5.266 -23.884 1.00 79.31 134 SER A CA 1
ATOM 1023 C C . SER A 1 134 ? 4.919 -4.428 -22.819 1.00 79.31 134 SER A C 1
ATOM 1025 O O . SER A 1 134 ? 3.738 -4.109 -22.908 1.00 79.31 134 SER A O 1
ATOM 1027 N N . VAL A 1 135 ? 5.706 -3.971 -21.853 1.00 68.94 135 VAL A N 1
ATOM 1028 C CA . VAL A 1 135 ? 5.265 -3.005 -20.841 1.00 68.94 135 VAL A CA 1
ATOM 1029 C C . VAL A 1 135 ? 5.187 -1.573 -21.389 1.00 68.94 135 VAL A C 1
ATOM 1031 O O . VAL A 1 135 ? 4.859 -0.650 -20.659 1.00 68.94 135 VAL A O 1
ATOM 1034 N N . ALA A 1 136 ? 5.446 -1.348 -22.683 1.00 64.50 136 ALA A N 1
ATOM 1035 C CA . ALA A 1 136 ? 5.392 -0.010 -23.284 1.00 64.50 136 ALA A CA 1
ATOM 1036 C C . ALA A 1 136 ? 4.009 0.665 -23.160 1.00 64.50 136 ALA A C 1
ATOM 1038 O O . ALA A 1 136 ? 3.923 1.892 -23.150 1.00 64.50 136 ALA A O 1
ATOM 1039 N N . GLY A 1 137 ? 2.933 -0.124 -23.044 1.00 59.84 137 GLY A N 1
ATOM 1040 C CA . GLY A 1 137 ? 1.578 0.373 -22.809 1.00 59.84 137 GLY A CA 1
ATOM 1041 C C . GLY A 1 137 ? 1.317 0.858 -21.380 1.00 59.84 137 GLY A C 1
ATOM 1042 O O . GLY A 1 137 ? 0.344 1.581 -21.167 1.00 59.84 137 GLY A O 1
ATOM 1043 N N . THR A 1 138 ? 2.154 0.512 -20.396 1.00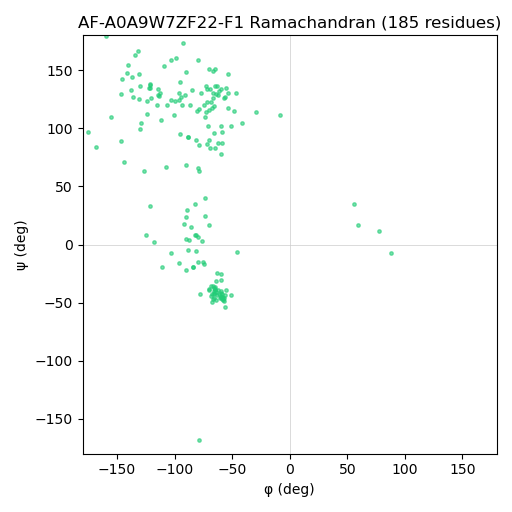 60.91 138 THR A N 1
ATOM 1044 C CA . THR A 1 138 ? 1.993 0.999 -19.019 1.00 60.91 138 THR A CA 1
ATOM 1045 C C . THR A 1 138 ? 2.584 2.401 -18.918 1.00 60.91 138 THR A C 1
ATOM 1047 O O . THR A 1 138 ? 3.774 2.579 -18.652 1.00 60.91 138 THR A O 1
ATOM 1050 N N . ARG A 1 139 ? 1.765 3.423 -19.175 1.00 55.44 139 ARG A N 1
ATOM 1051 C CA . ARG A 1 139 ? 2.166 4.810 -18.938 1.00 55.44 139 ARG A CA 1
ATOM 1052 C C . ARG A 1 139 ? 2.000 5.119 -17.455 1.00 55.44 139 ARG A C 1
ATOM 1054 O O . ARG A 1 139 ? 0.888 5.135 -16.941 1.00 55.44 139 ARG A O 1
ATOM 1061 N N . SER A 1 140 ? 3.113 5.383 -16.779 1.00 55.34 140 SER A N 1
ATOM 1062 C CA . SER A 1 140 ? 3.090 6.092 -15.500 1.00 55.34 140 SER A CA 1
ATOM 1063 C C . SER A 1 140 ? 2.760 7.552 -15.812 1.00 55.34 140 SER A C 1
ATOM 1065 O O . SER A 1 140 ? 3.537 8.207 -16.507 1.00 55.34 140 SER A O 1
ATOM 1067 N N . GLU A 1 141 ? 1.600 8.053 -15.380 1.00 57.09 141 GLU A N 1
ATOM 1068 C CA . GLU A 1 141 ? 1.278 9.481 -15.509 1.00 57.09 141 GLU A CA 1
ATOM 1069 C C . GLU A 1 141 ? 2.400 10.308 -14.885 1.00 57.09 141 GLU A C 1
ATOM 1071 O O . GLU A 1 141 ? 2.843 10.029 -13.772 1.00 57.09 141 GLU A O 1
ATOM 1076 N N . THR A 1 142 ? 2.916 11.309 -15.592 1.00 58.94 142 THR A N 1
ATOM 1077 C CA . THR A 1 142 ? 4.089 12.067 -15.133 1.00 58.94 142 THR A CA 1
ATOM 1078 C C . THR A 1 142 ? 3.826 12.819 -13.831 1.00 58.94 142 THR A C 1
ATOM 1080 O O . THR A 1 142 ? 4.744 12.937 -13.025 1.00 58.94 142 THR A O 1
ATOM 1083 N N . ASP A 1 143 ? 2.566 13.145 -13.530 1.00 66.06 143 ASP A N 1
ATOM 1084 C CA . ASP A 1 143 ? 2.164 13.852 -12.316 1.00 66.06 143 ASP A CA 1
ATOM 1085 C C . ASP A 1 143 ? 1.017 13.127 -11.608 1.00 66.06 143 ASP A C 1
ATOM 1087 O O . ASP A 1 143 ? -0.148 13.251 -11.971 1.00 66.06 143 ASP A O 1
ATOM 1091 N N . ALA A 1 144 ? 1.353 12.353 -10.575 1.00 80.81 144 ALA A N 1
ATOM 1092 C CA . ALA A 1 144 ? 0.342 11.762 -9.711 1.00 80.81 144 ALA A CA 1
ATOM 1093 C C . ALA A 1 144 ? -0.453 12.872 -9.006 1.00 80.81 144 ALA A C 1
ATOM 1095 O O . ALA A 1 144 ? 0.131 13.763 -8.380 1.00 80.81 144 ALA A O 1
ATOM 1096 N N . VAL A 1 145 ? -1.782 12.795 -9.090 1.00 87.88 145 VAL A N 1
ATOM 1097 C CA . VAL A 1 145 ? -2.703 13.780 -8.508 1.00 87.88 145 VAL A CA 1
ATOM 1098 C C . VAL A 1 145 ? -2.504 13.863 -6.993 1.00 87.88 145 VAL A C 1
ATOM 1100 O O . VAL A 1 145 ? -2.428 12.841 -6.308 1.00 87.88 145 VAL A O 1
ATOM 1103 N N . LEU A 1 146 ? -2.421 15.083 -6.454 1.00 90.31 146 LEU A N 1
ATOM 1104 C CA . LEU A 1 146 ? -2.248 15.317 -5.019 1.00 90.31 146 LEU A CA 1
ATOM 1105 C C . LEU A 1 146 ? -3.345 14.614 -4.205 1.00 90.31 146 LEU A C 1
ATOM 1107 O O . LEU A 1 146 ? -4.520 14.681 -4.551 1.00 90.31 146 LEU A O 1
ATOM 1111 N N . GLY A 1 147 ? -2.947 13.947 -3.119 1.00 89.19 147 GLY A N 1
ATOM 1112 C CA . GLY A 1 147 ? -3.855 13.178 -2.259 1.00 89.19 147 GLY A CA 1
ATOM 1113 C C . GLY A 1 147 ? -4.073 11.726 -2.697 1.00 89.19 147 GLY A C 1
ATOM 1114 O O . GLY A 1 147 ? -4.656 10.952 -1.940 1.00 89.19 147 GLY A O 1
ATOM 1115 N N . THR A 1 148 ? -3.565 11.320 -3.865 1.00 92.44 148 THR A N 1
ATOM 1116 C CA . THR A 1 148 ? -3.590 9.909 -4.283 1.00 92.44 148 THR A CA 1
ATOM 1117 C C . THR A 1 148 ? -2.483 9.087 -3.625 1.00 92.44 148 THR A C 1
ATOM 1119 O O . THR A 1 148 ? -1.445 9.610 -3.199 1.00 92.44 148 THR A O 1
ATOM 1122 N N . ASP A 1 149 ? -2.681 7.774 -3.584 1.00 93.69 149 ASP A N 1
ATOM 1123 C CA . ASP A 1 149 ? -1.667 6.798 -3.185 1.00 93.69 149 ASP A CA 1
ATOM 1124 C C . ASP A 1 149 ? -0.381 6.900 -4.025 1.00 93.69 149 ASP A C 1
ATOM 1126 O O . ASP A 1 149 ? 0.722 6.943 -3.471 1.00 93.69 149 ASP A O 1
ATOM 1130 N N . ALA A 1 150 ? -0.505 7.050 -5.345 1.00 91.81 150 ALA A N 1
ATOM 1131 C CA . ALA A 1 150 ? 0.619 7.255 -6.255 1.00 91.81 150 ALA A CA 1
ATOM 1132 C C . ALA A 1 150 ? 1.420 8.527 -5.916 1.00 91.81 150 ALA A C 1
ATOM 1134 O O . ALA A 1 150 ? 2.655 8.515 -5.955 1.00 91.81 150 ALA A O 1
ATOM 1135 N N . TRP A 1 151 ? 0.741 9.618 -5.545 1.00 93.12 151 TRP A N 1
ATOM 1136 C CA . TRP A 1 151 ? 1.391 10.863 -5.128 1.00 93.12 151 TRP A CA 1
ATOM 1137 C C . TRP A 1 151 ? 2.161 10.693 -3.816 1.00 93.12 151 TRP A C 1
ATOM 1139 O O . TRP A 1 151 ? 3.333 11.078 -3.742 1.00 93.12 151 TRP A O 1
ATOM 1149 N N . ALA A 1 152 ? 1.544 10.071 -2.808 1.00 94.19 152 ALA A N 1
ATOM 1150 C CA . ALA A 1 152 ? 2.181 9.832 -1.514 1.00 94.19 152 ALA A CA 1
ATOM 1151 C C . ALA A 1 152 ? 3.447 8.973 -1.669 1.00 94.19 152 ALA A C 1
ATOM 1153 O O . ALA A 1 152 ? 4.515 9.326 -1.160 1.00 94.19 152 ALA A O 1
ATOM 1154 N N . ILE A 1 153 ? 3.371 7.900 -2.459 1.00 94.44 153 ILE A N 1
ATOM 1155 C CA . ILE A 1 153 ? 4.514 7.012 -2.678 1.00 94.44 153 ILE A CA 1
ATOM 1156 C C . ILE A 1 153 ? 5.649 7.722 -3.414 1.00 94.44 153 ILE A C 1
ATOM 1158 O O . ILE A 1 153 ? 6.800 7.601 -2.998 1.00 94.44 153 ILE A O 1
ATOM 1162 N N . ARG A 1 154 ? 5.368 8.561 -4.419 1.00 91.75 154 ARG A N 1
ATOM 1163 C CA . ARG A 1 154 ? 6.408 9.387 -5.071 1.00 91.75 154 ARG A CA 1
ATOM 1164 C C . ARG A 1 154 ? 7.117 10.335 -4.107 1.00 91.75 154 ARG A C 1
ATOM 1166 O O . ARG A 1 154 ? 8.301 10.615 -4.286 1.00 91.75 154 ARG A O 1
ATOM 1173 N N . LYS A 1 155 ? 6.421 10.804 -3.070 1.00 93.19 155 LYS A N 1
ATOM 1174 C CA . LYS A 1 155 ? 6.996 11.608 -1.980 1.00 93.19 155 LYS A CA 1
ATOM 1175 C C . LYS A 1 155 ? 7.727 10.773 -0.925 1.00 93.19 155 LYS A C 1
ATOM 1177 O O . LYS A 1 155 ? 8.172 11.339 0.070 1.00 93.19 155 LYS A O 1
ATOM 1182 N N . LYS A 1 156 ? 7.890 9.460 -1.140 1.00 95.81 156 LYS A N 1
ATOM 1183 C CA . LYS A 1 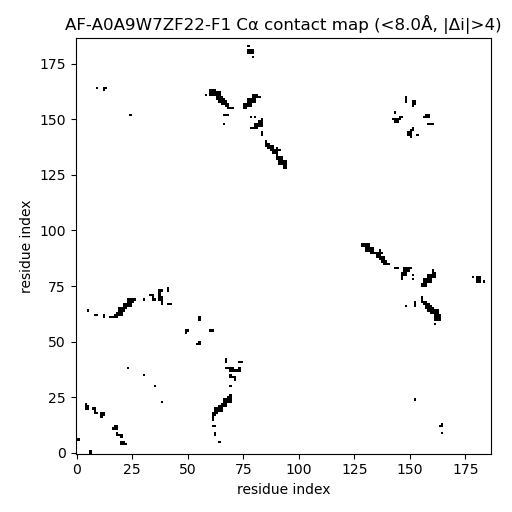156 ? 8.461 8.512 -0.171 1.00 95.81 156 LYS A CA 1
ATOM 1184 C C . LYS A 1 156 ? 7.711 8.527 1.167 1.00 95.81 156 LYS A C 1
ATOM 1186 O O . LYS A 1 156 ? 8.314 8.378 2.228 1.00 95.81 156 LYS A O 1
ATOM 1191 N N . ALA A 1 157 ? 6.398 8.726 1.099 1.00 96.38 157 ALA A N 1
ATOM 1192 C CA . ALA A 1 157 ? 5.490 8.710 2.233 1.00 96.38 157 ALA A CA 1
ATOM 1193 C C . ALA A 1 157 ? 4.699 7.397 2.278 1.00 96.38 157 ALA A C 1
ATOM 1195 O O . ALA A 1 157 ? 4.561 6.701 1.271 1.00 96.38 157 ALA A O 1
ATOM 1196 N N . VAL A 1 158 ? 4.171 7.067 3.451 1.00 97.88 158 VAL A N 1
ATOM 1197 C CA . VAL A 1 158 ? 3.193 5.993 3.621 1.00 97.88 158 VAL A CA 1
ATOM 1198 C C . VAL A 1 158 ? 1.851 6.446 3.059 1.00 97.88 158 VAL A C 1
ATOM 1200 O O . VAL A 1 158 ? 1.390 7.554 3.342 1.00 97.88 158 VAL A O 1
ATOM 1203 N N . SER A 1 159 ? 1.199 5.553 2.321 1.00 97.25 159 SER A N 1
ATOM 1204 C CA . SER A 1 159 ? -0.171 5.729 1.843 1.00 97.25 159 SER A CA 1
ATOM 1205 C C . SER A 1 159 ? -1.101 4.734 2.524 1.00 97.25 159 SER A C 1
ATOM 1207 O O . SER A 1 159 ? -0.823 3.536 2.508 1.00 97.25 159 SER A O 1
ATOM 1209 N N . ILE A 1 160 ? -2.222 5.214 3.058 1.00 96.62 160 ILE A N 1
ATOM 1210 C CA . ILE A 1 160 ? -3.310 4.394 3.599 1.00 96.62 160 ILE A CA 1
ATOM 1211 C C . ILE A 1 160 ? -4.599 4.796 2.879 1.00 96.62 160 ILE A C 1
ATOM 1213 O O . ILE A 1 160 ? -5.103 5.900 3.060 1.00 96.62 160 ILE A O 1
ATOM 1217 N N . THR A 1 161 ? -5.150 3.895 2.079 1.00 95.56 161 THR A N 1
ATOM 1218 C CA . THR A 1 161 ? -6.343 4.129 1.261 1.00 95.56 161 THR A CA 1
ATOM 1219 C C . THR A 1 161 ? -7.497 3.287 1.809 1.00 95.56 161 THR A C 1
ATOM 1221 O O . THR A 1 161 ? -7.475 2.062 1.656 1.00 95.56 161 THR A O 1
ATOM 1224 N N . PRO A 1 162 ? -8.499 3.886 2.473 1.00 94.19 162 PRO A N 1
ATOM 1225 C CA . PRO A 1 162 ? -9.721 3.183 2.853 1.00 94.19 162 PRO A CA 1
ATOM 1226 C C . PRO A 1 162 ? -10.503 2.802 1.589 1.00 94.19 162 PRO A C 1
ATOM 1228 O O . PRO A 1 162 ? -10.705 3.643 0.714 1.00 94.19 162 PRO A O 1
ATOM 1231 N N . LEU A 1 163 ? -10.930 1.544 1.474 1.00 92.62 163 LEU A N 1
ATOM 1232 C CA . LEU A 1 163 ? -11.639 1.024 0.306 1.00 92.62 163 LEU A CA 1
ATOM 1233 C C . LEU A 1 163 ? -12.904 0.264 0.696 1.00 92.62 163 LEU A C 1
ATOM 1235 O O . LEU A 1 163 ? -12.954 -0.458 1.692 1.00 92.62 163 LEU A O 1
ATOM 1239 N N . ARG A 1 164 ? -13.913 0.356 -0.169 1.00 90.44 164 ARG A N 1
ATOM 1240 C CA . ARG A 1 164 ? -15.149 -0.416 -0.072 1.00 90.44 164 ARG A CA 1
ATOM 1241 C C . ARG A 1 164 ? -15.254 -1.371 -1.264 1.00 90.44 164 ARG A C 1
ATOM 1243 O O . ARG A 1 164 ? -15.041 -0.929 -2.391 1.00 90.44 164 ARG A O 1
ATOM 1250 N N . PRO A 1 165 ? -15.608 -2.650 -1.052 1.00 85.56 165 PRO A N 1
ATOM 1251 C CA . PRO A 1 165 ? -15.852 -3.595 -2.134 1.00 85.56 165 PRO A CA 1
ATOM 1252 C C . PRO A 1 165 ? -17.246 -3.381 -2.738 1.00 85.56 165 PRO A C 1
ATOM 1254 O O . PRO A 1 165 ? -18.128 -4.225 -2.630 1.00 85.56 165 PRO A O 1
ATOM 1257 N N . ALA A 1 166 ? -17.454 -2.206 -3.320 1.00 81.06 166 ALA A N 1
ATOM 1258 C CA . ALA A 1 166 ? -18.712 -1.770 -3.900 1.00 81.06 166 ALA A CA 1
ATOM 1259 C C . ALA A 1 166 ? -18.411 -1.106 -5.248 1.00 81.06 166 ALA A C 1
ATOM 1261 O O . ALA A 1 166 ? -17.542 -0.239 -5.333 1.00 81.06 166 ALA A O 1
ATOM 1262 N N . LEU A 1 167 ? -19.082 -1.561 -6.307 1.00 71.38 167 LEU A N 1
ATOM 1263 C CA . LEU A 1 167 ? -18.933 -1.025 -7.668 1.00 71.38 167 LEU A CA 1
ATOM 1264 C C . LEU A 1 167 ? -20.106 -0.116 -8.066 1.00 71.38 167 LEU A C 1
ATOM 1266 O O . LEU A 1 167 ? -20.078 0.497 -9.129 1.00 71.38 167 LEU A O 1
ATOM 1270 N N . ASP A 1 168 ? -21.136 -0.046 -7.226 1.00 63.97 168 ASP A N 1
ATOM 1271 C CA . ASP A 1 168 ? -22.389 0.683 -7.429 1.00 63.97 168 ASP A CA 1
ATOM 1272 C C . ASP A 1 168 ? -22.298 2.169 -7.042 1.00 63.97 168 ASP A C 1
ATOM 1274 O O . ASP A 1 168 ? -23.076 2.987 -7.532 1.00 63.97 168 ASP A O 1
ATOM 1278 N N . SER A 1 169 ? -21.311 2.562 -6.234 1.00 53.22 169 SER A N 1
ATOM 1279 C CA . SER A 1 169 ? -21.080 3.954 -5.843 1.00 53.22 169 SER A CA 1
ATOM 1280 C C . SER A 1 169 ? -20.139 4.683 -6.815 1.00 53.22 169 SER A C 1
ATOM 1282 O O . SER A 1 169 ? -19.012 5.026 -6.461 1.00 53.22 169 SER A O 1
ATOM 1284 N N . LEU A 1 170 ? -20.598 4.926 -8.047 1.00 50.31 170 LEU A N 1
ATOM 1285 C CA . LEU A 1 170 ? -20.020 5.954 -8.935 1.00 50.31 170 LEU A CA 1
ATOM 1286 C C . LEU A 1 170 ? -20.691 7.328 -8.756 1.00 50.31 170 LEU A C 1
ATOM 1288 O O . LEU A 1 170 ? -20.380 8.268 -9.484 1.00 50.31 170 LEU A O 1
ATOM 1292 N N . VAL A 1 171 ? -21.611 7.456 -7.797 1.00 43.28 171 VAL A N 1
ATOM 1293 C CA . VAL A 1 171 ? -22.211 8.744 -7.445 1.00 43.28 171 VAL A CA 1
ATOM 1294 C C . VAL A 1 171 ? -21.180 9.539 -6.658 1.00 43.28 171 VAL A C 1
ATOM 1296 O O . VAL A 1 171 ? -20.683 9.058 -5.643 1.00 43.28 171 VAL A O 1
ATOM 1299 N N . GLU A 1 172 ? -20.838 10.698 -7.223 1.00 43.44 172 GLU A N 1
ATOM 1300 C CA . GLU A 1 172 ? -19.924 11.733 -6.745 1.00 43.44 172 GLU A CA 1
ATOM 1301 C C . GLU A 1 172 ? -19.443 11.504 -5.314 1.00 43.44 172 GLU A C 1
ATOM 1303 O O . GLU A 1 172 ? -20.203 11.641 -4.356 1.00 43.44 172 GLU A O 1
ATOM 1308 N N . ALA A 1 173 ? -18.153 11.188 -5.172 1.00 44.22 173 ALA A N 1
ATOM 1309 C CA . ALA A 1 173 ? -17.457 11.403 -3.918 1.00 44.22 173 ALA A CA 1
ATOM 1310 C C . ALA A 1 173 ? -17.564 12.902 -3.611 1.00 44.22 173 ALA A C 1
ATOM 1312 O O . ALA A 1 173 ? -16.725 13.699 -4.043 1.00 44.22 173 ALA A O 1
ATOM 1313 N N . GLU A 1 174 ? -18.648 13.294 -2.935 1.00 37.62 174 GLU A N 1
ATOM 1314 C CA . GLU A 1 174 ? -18.790 14.611 -2.348 1.00 37.62 174 GLU A CA 1
ATOM 1315 C C . GLU A 1 174 ? -17.484 14.890 -1.624 1.00 37.62 174 GLU A C 1
ATOM 1317 O O . GLU A 1 174 ? -16.951 14.034 -0.910 1.00 37.62 174 GLU A O 1
ATOM 1322 N N . LYS A 1 175 ? -16.937 16.074 -1.897 1.00 40.06 175 LYS A N 1
ATOM 1323 C CA . LYS A 1 175 ? -15.693 16.586 -1.335 1.00 40.06 175 LYS A CA 1
ATOM 1324 C C . LYS A 1 175 ? -15.834 16.660 0.185 1.00 40.06 175 LYS A C 1
ATOM 1326 O O . LYS A 1 175 ? -16.068 17.728 0.741 1.00 40.06 175 LYS A O 1
ATOM 1331 N N . SER A 1 176 ? -15.709 15.525 0.860 1.00 37.81 176 SER A N 1
ATOM 1332 C CA . SER A 1 176 ? -15.624 15.476 2.305 1.00 37.81 176 SER A CA 1
ATOM 1333 C C . SER A 1 176 ? -14.328 16.192 2.685 1.00 37.81 176 SER A C 1
ATOM 1335 O O . SER A 1 176 ? -13.276 15.883 2.111 1.00 37.81 176 SER A O 1
ATOM 1337 N N . PRO A 1 177 ? -14.356 17.155 3.619 1.00 39.09 177 PRO A N 1
ATOM 1338 C CA . PRO A 1 177 ? -13.179 17.898 4.066 1.00 39.09 177 PRO A CA 1
ATOM 1339 C C . PRO A 1 177 ? -12.267 17.033 4.961 1.00 39.09 177 PRO A C 1
ATOM 1341 O O . PRO A 1 177 ? -11.719 17.501 5.953 1.00 39.09 177 PRO A O 1
ATOM 1344 N N . PHE A 1 178 ? -12.087 15.756 4.615 1.00 42.06 178 PHE A N 1
ATOM 1345 C CA . PHE A 1 178 ? -11.360 14.748 5.386 1.00 42.06 178 PHE A CA 1
ATOM 1346 C C . PHE A 1 178 ? -9.865 14.694 5.025 1.00 42.06 178 PHE A C 1
ATOM 1348 O O . PHE A 1 178 ? -9.202 13.682 5.210 1.00 42.06 178 PHE A O 1
ATOM 1355 N N . TRP A 1 179 ? -9.310 15.786 4.492 1.00 42.59 179 TRP A N 1
ATOM 1356 C CA . TRP A 1 179 ? -7.873 15.921 4.223 1.00 42.59 179 TRP A CA 1
ATOM 1357 C C . TRP A 1 179 ? -7.111 16.488 5.421 1.00 42.59 179 TRP A C 1
ATOM 1359 O O . TRP A 1 179 ? -6.099 17.169 5.259 1.00 42.59 179 TRP A O 1
ATOM 1369 N N . GLN A 1 180 ? -7.584 16.224 6.638 1.00 41.19 180 GLN A N 1
ATOM 1370 C CA . GLN A 1 180 ? -6.744 16.431 7.802 1.00 41.19 180 GLN A CA 1
ATOM 1371 C C . GLN A 1 180 ? -5.795 15.247 7.893 1.00 41.19 180 GLN A C 1
ATOM 1373 O O . GLN A 1 180 ? -6.206 14.095 8.026 1.00 41.19 180 GLN A O 1
ATOM 1378 N N . GLN A 1 181 ? -4.510 15.566 7.758 1.00 39.59 181 GLN A N 1
ATOM 1379 C CA . GLN A 1 181 ? -3.394 14.776 8.246 1.00 39.59 181 GLN A CA 1
ATOM 1380 C C . GLN A 1 181 ? -3.868 14.016 9.490 1.00 39.59 181 GLN A C 1
ATOM 1382 O O . GLN A 1 181 ? -4.229 14.641 10.486 1.00 39.59 181 GLN A O 1
ATOM 1387 N N . LEU A 1 182 ? -3.945 12.680 9.429 1.00 42.34 182 LEU A N 1
ATOM 1388 C CA . LEU A 1 182 ? -3.998 11.921 10.670 1.00 42.34 182 LEU A CA 1
ATOM 1389 C C . LEU A 1 182 ? -2.698 12.296 11.364 1.00 42.34 182 LEU A C 1
ATOM 1391 O O . LEU A 1 182 ? -1.629 11.842 10.954 1.00 42.34 182 LEU A O 1
ATOM 1395 N N . GLU A 1 183 ? -2.779 13.191 12.346 1.00 39.09 183 GLU A N 1
ATOM 1396 C CA . GLU A 1 183 ? -1.690 13.427 13.270 1.00 39.09 183 GLU A CA 1
ATOM 1397 C C . GLU A 1 183 ? -1.487 12.105 14.001 1.00 39.09 183 GLU A C 1
ATOM 1399 O O . GLU A 1 183 ? -2.062 11.809 15.050 1.00 39.09 183 GLU A O 1
ATOM 1404 N N . PHE A 1 184 ? -0.668 11.247 13.403 1.00 41.56 184 PHE A N 1
ATOM 1405 C CA . PHE A 1 184 ? 0.076 10.264 14.143 1.00 41.56 184 PHE A CA 1
ATOM 1406 C C . PHE A 1 184 ? 1.017 11.089 15.005 1.00 41.56 184 PHE A C 1
ATOM 1408 O O . PHE A 1 184 ? 2.146 11.336 14.598 1.00 41.56 184 PHE A O 1
ATOM 1415 N N . GLN A 1 185 ? 0.522 11.570 16.151 1.00 30.41 185 GLN A N 1
ATOM 1416 C CA . GLN A 1 185 ? 1.381 12.138 17.173 1.00 30.41 185 GLN A CA 1
ATOM 1417 C C . GLN A 1 185 ? 2.516 11.139 17.378 1.00 30.41 185 GLN A C 1
ATOM 1419 O O . GLN A 1 185 ? 2.292 9.963 17.705 1.00 30.41 185 GLN A O 1
ATOM 1424 N N . THR A 1 186 ? 3.712 11.591 17.022 1.00 30.92 186 THR A N 1
ATOM 1425 C CA . THR A 1 186 ? 4.967 10.963 17.387 1.00 30.92 186 THR A CA 1
ATOM 1426 C C . THR A 1 186 ? 4.959 10.897 18.909 1.00 30.92 186 THR A C 1
ATOM 1428 O O . THR A 1 186 ? 4.654 11.899 19.556 1.00 30.92 186 THR A O 1
ATOM 1431 N N . ILE A 1 187 ? 5.190 9.709 19.463 1.00 33.09 187 ILE A N 1
ATOM 1432 C CA . ILE A 1 187 ? 5.568 9.597 20.875 1.00 33.09 187 ILE A CA 1
ATOM 1433 C C . ILE A 1 187 ? 7.014 10.071 20.971 1.00 33.09 187 ILE A C 1
ATOM 1435 O O . ILE A 1 187 ? 7.787 9.675 20.066 1.00 33.09 187 ILE A O 1
#

Radius of gyration: 23.15 Å; Cα contacts (8 Å, |Δi|>4): 232; chains: 1; bounding box: 42×58×64 Å

Solvent-accessible surface area (backbone atoms only — not comparable to full-atom values): 11804 Å² total; per-residue (Å²): 140,87,52,65,62,51,49,56,22,41,54,39,30,69,72,72,36,78,31,70,20,76,45,76,42,77,90,66,92,81,80,50,68,68,24,52,52,40,35,51,54,48,45,53,56,48,50,52,50,49,71,75,44,65,51,46,69,77,66,68,32,45,24,37,44,33,40,38,36,63,39,82,66,83,77,52,57,62,39,75,26,43,85,59,86,79,57,75,52,63,46,63,41,75,58,79,92,78,78,77,85,86,72,77,77,80,63,79,94,80,72,92,75,89,73,95,73,98,68,95,70,83,74,72,80,83,86,64,91,51,65,43,85,36,71,82,21,59,51,76,70,93,71,55,56,85,59,16,35,59,27,31,44,76,70,54,14,29,20,38,25,71,41,66,91,64,88,82,75,78,68,74,84,67,87,68,88,73,82,63,71,67,78,73,73,78,129